Protein AF-A0A7U8AQQ6-F1 (afdb_monomer_lite)

Sequence (324 aa):
MPKEKIISEAPDVQGLRVLVLSRAMEIAGSTPVQAGFLTSISGLKGGSRESQKLSPINDRDYEEINAVGKKTSATVNMSLLYKFVKDGKTQDFEGVNYLEKAFEENEEVFIIVEVNDERKTTLKIKMKITGFEVTSEANNKFSANITAEKIGEAKDITPFRFEEGDNIEHTSDALNVGDVYADKKSKTIYYYPNPSTLKTPQTNDERLVYIFDSIRGVCPYANKQIFNESKEFIDSEQEHEDKWVKEDDENIIHEIKNEPTQGQTYEELKGKTIYFYPNPLSLTYPANKDIRKKYTCDGSSGVASSATEEEFNINKFTQKGRKK

Organism: Campylobacter lari (NCBI:txid201)

Radius of gyration: 33.64 Å; chains: 1; bounding box: 96×54×91 Å

pLDDT: mean 82.88, std 16.15, range [32.94, 97.38]

Secondary structure (DSSP, 8-state):
-PPP----PPP---SPEEEEEEHHHHHTTPPPEEEEEEEEEE-TT---B--EEEPPSS-SS-S-EEE---BPPEEEEEEEEEEEEETTEEEE-THHHHHHHHHHTT-EEEEEEE--STT--EEEEEEEEEEEEEEEEGGGEEEEEEEEEEEEEEEE-PPP----STTEEEE-S---TT-B-GGGTT-EEEE-SSGGGGTS--TT-EEEEEE--SSS-B--PPEEEEE-TTS-EEE---PPP--------TTEEEESS-PPPTT-B-GGGTT-EEEE-SSGGGGTS--TT-EEEEEEB-TTT-BBPPPEEEEEETTEEEETT---

Structure (mmCIF, N/CA/C/O backbone):
data_AF-A0A7U8AQQ6-F1
#
_entry.id   AF-A0A7U8AQQ6-F1
#
loop_
_atom_site.group_PDB
_atom_site.id
_atom_site.type_symbol
_atom_site.label_atom_id
_atom_site.label_alt_id
_atom_site.label_comp_id
_atom_site.label_asym_id
_atom_site.label_entity_id
_atom_site.label_seq_id
_atom_site.pdbx_PDB_ins_code
_atom_site.Cartn_x
_atom_site.Cartn_y
_atom_site.Cartn_z
_atom_site.occupancy
_atom_site.B_iso_or_equiv
_atom_site.auth_seq_id
_atom_site.auth_comp_id
_atom_site.auth_asym_id
_atom_site.auth_atom_id
_atom_site.pdbx_PDB_model_num
ATOM 1 N N . MET A 1 1 ? -61.189 -4.102 6.678 1.00 38.88 1 MET A N 1
ATOM 2 C CA . MET A 1 1 ? -59.957 -3.297 6.536 1.00 38.88 1 MET A CA 1
ATOM 3 C C . MET A 1 1 ? -58.775 -4.233 6.745 1.00 38.88 1 MET A C 1
ATOM 5 O O . MET A 1 1 ? -58.780 -4.917 7.766 1.00 38.88 1 MET A O 1
ATOM 9 N N . PRO A 1 2 ? -57.833 -4.368 5.800 1.00 34.97 2 PRO A N 1
ATOM 10 C CA . PRO A 1 2 ? -56.639 -5.174 6.024 1.00 34.97 2 PRO A CA 1
ATOM 11 C C . PRO A 1 2 ? -55.721 -4.426 6.996 1.00 34.97 2 PRO A C 1
ATOM 13 O O . PRO A 1 2 ? -55.529 -3.223 6.843 1.00 34.97 2 PRO A O 1
ATOM 16 N N . LYS A 1 3 ? -55.181 -5.124 8.002 1.00 36.75 3 LYS A N 1
ATOM 17 C CA . LYS A 1 3 ? -54.126 -4.586 8.870 1.00 36.75 3 LYS A CA 1
ATOM 18 C C . LYS A 1 3 ? -52.936 -4.216 7.987 1.00 36.75 3 LYS A C 1
ATOM 20 O O . LYS A 1 3 ? -52.405 -5.095 7.307 1.00 36.75 3 LYS A O 1
ATOM 25 N N . GLU A 1 4 ? -52.546 -2.945 7.987 1.00 32.94 4 GLU A N 1
ATOM 26 C CA . GLU A 1 4 ? -51.302 -2.506 7.362 1.00 32.94 4 GLU A CA 1
ATOM 27 C C . GLU A 1 4 ? -50.154 -3.350 7.914 1.00 32.94 4 GLU A C 1
ATOM 29 O O . GLU A 1 4 ? -49.902 -3.423 9.119 1.00 32.94 4 GLU A O 1
ATOM 34 N N . LYS A 1 5 ? -49.506 -4.074 7.006 1.00 34.41 5 LYS A N 1
ATOM 35 C CA . LYS A 1 5 ? -48.321 -4.864 7.290 1.00 34.41 5 LYS A CA 1
ATOM 36 C C . LYS A 1 5 ? -47.200 -3.850 7.504 1.00 34.41 5 LYS A C 1
ATOM 38 O O . LYS A 1 5 ? -46.742 -3.251 6.537 1.00 34.41 5 LYS A O 1
ATOM 43 N N . ILE A 1 6 ? -46.793 -3.629 8.754 1.00 33.59 6 ILE A N 1
ATOM 44 C CA . ILE A 1 6 ? -45.587 -2.859 9.076 1.00 33.59 6 ILE A CA 1
ATOM 45 C C . ILE A 1 6 ? -44.406 -3.662 8.521 1.00 33.59 6 ILE A C 1
ATOM 47 O O . ILE A 1 6 ? -43.893 -4.573 9.169 1.00 33.59 6 ILE A O 1
ATOM 51 N N . ILE A 1 7 ? -44.019 -3.386 7.277 1.00 34.19 7 ILE A N 1
ATOM 52 C CA . ILE A 1 7 ? -42.759 -3.862 6.716 1.00 34.19 7 ILE A CA 1
ATOM 53 C C . ILE A 1 7 ? -41.707 -2.882 7.230 1.00 34.19 7 ILE A C 1
ATOM 55 O O . ILE A 1 7 ? -41.388 -1.883 6.600 1.00 34.19 7 ILE A O 1
ATOM 59 N N . SER A 1 8 ? -41.248 -3.130 8.454 1.00 38.06 8 SER A N 1
ATOM 60 C CA . SER A 1 8 ? -40.048 -2.505 8.993 1.00 38.06 8 SER A CA 1
ATOM 61 C C . SER A 1 8 ? -38.863 -3.139 8.277 1.00 38.06 8 SER A C 1
ATOM 63 O O . SER A 1 8 ? -38.433 -4.228 8.659 1.00 38.06 8 SER A O 1
ATOM 65 N N . GLU A 1 9 ? -38.343 -2.486 7.242 1.00 39.16 9 GLU A N 1
ATOM 66 C CA . GLU A 1 9 ? -37.016 -2.819 6.730 1.00 39.16 9 GLU A CA 1
ATOM 67 C C . GLU A 1 9 ? -36.014 -2.750 7.895 1.00 39.16 9 GLU A C 1
ATOM 69 O O . GLU A 1 9 ? -36.059 -1.845 8.740 1.00 39.16 9 GLU A O 1
ATOM 74 N N . ALA A 1 10 ? -35.176 -3.781 8.009 1.00 40.78 10 ALA A N 1
A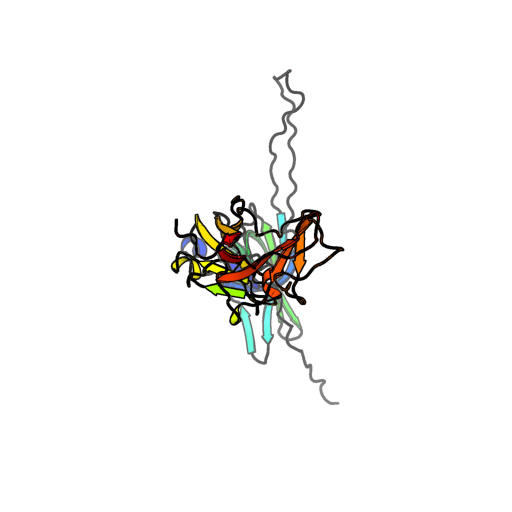TOM 75 C CA . ALA A 1 10 ? -34.124 -3.819 9.013 1.00 40.78 10 ALA A CA 1
ATOM 76 C C . ALA A 1 10 ? -33.226 -2.581 8.841 1.00 40.78 10 ALA A C 1
ATOM 78 O O . ALA A 1 10 ? -32.980 -2.176 7.706 1.00 40.78 10 ALA A O 1
ATOM 79 N N . PRO A 1 11 ? -32.735 -1.961 9.929 1.00 50.34 11 PRO A N 1
ATOM 80 C CA . PRO A 1 11 ? -31.827 -0.833 9.795 1.00 50.34 11 PRO A CA 1
ATOM 81 C C . PRO A 1 11 ? -30.586 -1.272 9.009 1.00 50.34 11 PRO A C 1
ATOM 83 O O . PRO A 1 11 ? -30.017 -2.334 9.288 1.00 50.34 11 PRO A O 1
ATOM 86 N N . ASP A 1 12 ? -30.176 -0.460 8.035 1.00 49.66 12 ASP A N 1
ATOM 87 C CA . ASP A 1 12 ? -28.913 -0.652 7.329 1.00 49.66 12 ASP A CA 1
ATOM 88 C C . ASP A 1 12 ? -27.767 -0.411 8.321 1.00 49.66 12 ASP A C 1
ATOM 90 O O . ASP A 1 12 ? -27.340 0.712 8.582 1.00 49.66 12 ASP A O 1
ATOM 94 N N . VAL A 1 13 ? -27.339 -1.478 8.995 1.00 53.56 13 VAL A N 1
ATOM 95 C CA . VAL A 1 13 ? -26.251 -1.443 9.978 1.00 53.56 13 VAL A CA 1
ATOM 96 C C . VAL A 1 13 ? -24.902 -1.421 9.266 1.00 53.56 13 VAL A C 1
ATOM 98 O O . VAL A 1 13 ? -24.149 -2.390 9.288 1.00 53.56 13 VAL A O 1
ATOM 101 N N . GLN A 1 14 ? -24.620 -0.284 8.633 1.00 51.84 14 GLN A N 1
ATOM 102 C CA . GLN A 1 14 ? -23.281 0.156 8.220 1.00 51.84 14 GLN A CA 1
ATOM 103 C C . GLN A 1 14 ? -22.638 1.086 9.268 1.00 51.84 14 GLN A C 1
ATOM 105 O O . GLN A 1 14 ? -21.599 1.692 9.020 1.00 51.84 14 GLN A O 1
ATOM 110 N N . GLY A 1 15 ? -23.269 1.232 10.439 1.00 57.22 15 GLY A N 1
ATOM 111 C CA . GLY A 1 15 ? -22.794 2.095 11.519 1.00 57.22 15 GLY A CA 1
ATOM 112 C C . GLY A 1 15 ? -21.470 1.628 12.129 1.00 57.22 15 GLY A C 1
ATOM 113 O O . GLY A 1 15 ? -21.112 0.451 12.066 1.00 57.22 15 GLY A O 1
ATOM 114 N N . LEU A 1 16 ? -20.753 2.560 12.760 1.00 72.44 16 LEU A N 1
ATOM 115 C CA . LEU A 1 16 ? -19.499 2.276 13.460 1.00 72.44 16 LEU A CA 1
ATOM 116 C C . LEU A 1 16 ? -19.746 1.281 14.594 1.00 72.44 16 LEU A C 1
ATOM 118 O O . LEU A 1 16 ? -20.641 1.480 15.418 1.00 72.44 16 LEU A O 1
ATOM 122 N N . ARG A 1 17 ? -18.960 0.207 14.657 1.00 83.06 17 ARG A N 1
ATOM 123 C CA . ARG A 1 17 ? -19.061 -0.761 15.752 1.00 83.06 17 ARG A CA 1
ATOM 124 C C . ARG A 1 17 ? -18.426 -0.181 17.005 1.00 83.06 17 ARG A C 1
ATOM 126 O O . ARG A 1 17 ? -17.352 0.420 16.955 1.00 83.06 17 ARG A O 1
ATOM 133 N N . VAL A 1 18 ? -19.088 -0.409 18.134 1.00 85.19 18 VAL A N 1
ATOM 134 C CA . VAL A 1 18 ? -18.568 -0.049 19.451 1.00 85.19 18 VAL A CA 1
ATOM 135 C C . VAL A 1 18 ? -18.314 -1.323 20.236 1.00 85.19 18 VAL A C 1
ATOM 137 O O . VAL A 1 18 ? -19.227 -2.124 20.460 1.00 85.19 18 VAL A O 1
ATOM 140 N N . LEU A 1 19 ? -17.060 -1.517 20.632 1.00 90.69 19 LEU A N 1
ATOM 141 C CA . LEU A 1 19 ? -16.629 -2.625 21.474 1.00 90.69 19 LEU A CA 1
ATOM 142 C C . LEU A 1 19 ? -16.282 -2.103 22.868 1.00 90.69 19 LEU A C 1
ATOM 144 O O . LEU A 1 19 ? -15.823 -0.972 23.031 1.00 90.69 19 LEU A O 1
ATOM 148 N N . VAL A 1 20 ? -16.475 -2.948 23.870 1.00 91.81 20 VAL A N 1
ATOM 149 C CA . VAL A 1 20 ? -16.253 -2.627 25.277 1.00 91.81 20 VAL A CA 1
ATOM 150 C C . VAL A 1 20 ? -15.279 -3.629 25.869 1.00 91.81 20 VAL A C 1
ATOM 152 O O . VAL A 1 20 ? -15.332 -4.829 25.594 1.00 91.81 20 VAL A O 1
ATOM 155 N N . LEU A 1 21 ? -14.368 -3.112 26.681 1.00 91.31 21 LEU A N 1
ATOM 156 C CA . LEU A 1 21 ? -13.401 -3.883 27.439 1.00 91.31 21 LEU A CA 1
ATOM 157 C C . LEU A 1 21 ? -13.381 -3.325 28.864 1.00 91.31 21 LEU A C 1
ATOM 159 O O . LEU A 1 21 ? -12.943 -2.194 29.086 1.00 91.31 21 LEU A O 1
ATOM 163 N N . SER A 1 22 ? -13.875 -4.097 29.833 1.00 86.44 22 SER A N 1
ATOM 164 C CA . SER A 1 22 ? -13.767 -3.714 31.243 1.00 86.44 22 SER A CA 1
ATOM 165 C C . SER A 1 22 ? -12.314 -3.779 31.713 1.00 86.44 22 SER A C 1
ATOM 167 O O . SER A 1 22 ? -11.461 -4.419 31.087 1.00 86.44 22 SER A O 1
ATOM 169 N N . ARG A 1 23 ? -12.011 -3.149 32.850 1.00 81.75 23 ARG A N 1
ATOM 170 C CA . ARG A 1 23 ? -10.658 -3.185 33.421 1.00 81.75 23 ARG A CA 1
ATOM 171 C C . ARG A 1 23 ? -10.203 -4.609 33.756 1.00 81.75 23 ARG A C 1
ATOM 173 O O . ARG A 1 23 ? -9.058 -4.963 33.488 1.00 81.75 23 ARG A O 1
ATOM 180 N N . ALA A 1 24 ? -11.102 -5.440 34.283 1.00 83.31 24 ALA A N 1
ATOM 181 C CA . ALA A 1 24 ? -10.819 -6.848 34.554 1.00 83.31 24 ALA A CA 1
ATOM 182 C C . ALA A 1 24 ? -10.510 -7.632 33.265 1.00 83.31 24 ALA A C 1
ATOM 184 O O . ALA A 1 24 ? -9.550 -8.401 33.229 1.00 83.31 24 ALA A O 1
ATOM 185 N N . MET A 1 25 ? -11.275 -7.394 32.193 1.00 84.94 25 MET A N 1
ATOM 186 C CA . MET A 1 25 ? -11.036 -8.012 30.885 1.00 84.94 25 MET A CA 1
ATOM 187 C C . MET A 1 25 ? -9.693 -7.589 30.288 1.00 84.94 25 MET A C 1
ATOM 189 O O . MET A 1 25 ? -8.990 -8.423 29.723 1.00 84.94 25 MET A O 1
ATOM 193 N N . GLU A 1 26 ? -9.320 -6.314 30.423 1.00 84.94 26 GLU A N 1
ATOM 194 C CA . GLU A 1 26 ? -8.026 -5.825 29.947 1.00 84.94 26 GLU A CA 1
ATOM 195 C C . GLU A 1 26 ? -6.862 -6.501 30.680 1.00 84.94 26 GLU A C 1
ATOM 197 O O . GLU A 1 26 ? -5.941 -6.991 30.030 1.00 84.94 26 GLU A O 1
ATOM 202 N N . ILE A 1 27 ? -6.925 -6.580 32.015 1.00 84.62 27 ILE A N 1
ATOM 203 C CA . ILE A 1 27 ? -5.898 -7.245 32.835 1.00 84.62 27 ILE A CA 1
ATOM 204 C C . ILE A 1 27 ? -5.774 -8.727 32.455 1.00 84.62 27 ILE A C 1
ATOM 206 O O . ILE A 1 27 ? -4.669 -9.261 32.404 1.00 84.62 27 ILE A O 1
ATOM 210 N N . ALA A 1 28 ? -6.896 -9.382 32.154 1.00 86.12 28 ALA A N 1
ATOM 211 C CA . ALA A 1 28 ? -6.935 -10.778 31.732 1.00 86.12 28 ALA A CA 1
ATOM 212 C C . ALA A 1 28 ? -6.550 -11.002 30.255 1.00 86.12 28 ALA A C 1
ATOM 214 O O . ALA A 1 28 ? -6.541 -12.147 29.808 1.00 86.12 28 ALA A O 1
ATOM 215 N N . GLY A 1 29 ? -6.280 -9.948 29.474 1.00 82.00 29 GLY A N 1
ATOM 216 C CA . GLY A 1 29 ? -6.000 -10.064 28.037 1.00 82.00 29 GLY A CA 1
ATOM 217 C C . GLY A 1 29 ? -7.183 -10.594 27.216 1.00 82.00 29 GLY A C 1
ATOM 218 O O . GLY A 1 29 ? -6.985 -11.229 26.183 1.00 82.00 29 GLY A O 1
ATOM 219 N N . SER A 1 30 ? -8.413 -10.373 27.685 1.00 87.25 30 SER A N 1
ATOM 220 C CA . SER A 1 30 ? -9.634 -10.837 27.019 1.00 87.25 30 SER A CA 1
ATOM 221 C C . SER A 1 30 ? -9.948 -10.028 25.760 1.00 87.25 30 SER A C 1
ATOM 223 O O . SER A 1 30 ? -9.568 -8.863 25.623 1.00 87.25 30 SER A O 1
ATOM 225 N N . THR A 1 31 ? -10.695 -10.636 24.840 1.00 86.50 31 THR A N 1
ATOM 226 C CA . THR A 1 31 ? -11.186 -9.960 23.635 1.00 86.50 31 THR A CA 1
ATOM 227 C C . THR A 1 31 ? -12.308 -8.967 23.976 1.00 86.50 31 THR A C 1
ATOM 229 O O . THR A 1 31 ? -13.192 -9.319 24.761 1.00 86.50 31 THR A O 1
ATOM 232 N N . PRO A 1 32 ? -12.330 -7.757 23.382 1.00 88.94 32 PRO A N 1
ATOM 233 C CA . PRO A 1 32 ? -13.437 -6.812 23.543 1.00 88.94 32 PRO A CA 1
ATOM 234 C C . PRO A 1 32 ? -14.778 -7.391 23.071 1.00 88.94 32 PRO A C 1
ATOM 236 O O . PRO A 1 32 ? -14.828 -8.110 22.072 1.00 88.94 32 PRO A O 1
ATOM 239 N N . VAL A 1 33 ? -15.868 -7.035 23.752 1.00 91.44 33 VAL A N 1
ATOM 240 C CA . VAL A 1 33 ? -17.231 -7.496 23.437 1.00 91.44 33 VAL A CA 1
ATOM 241 C C . VAL A 1 33 ? -18.004 -6.370 22.760 1.00 91.44 33 VAL A C 1
ATOM 243 O O . VAL A 1 33 ? -17.941 -5.220 23.189 1.00 91.44 33 VAL A O 1
ATOM 246 N N . GLN A 1 34 ? -18.736 -6.673 21.690 1.00 91.81 34 GLN A N 1
ATOM 247 C CA . GLN A 1 34 ? -19.528 -5.661 20.994 1.00 91.81 34 GLN A CA 1
ATOM 248 C C . GLN A 1 34 ? -20.709 -5.201 21.854 1.00 91.81 34 GLN A C 1
ATOM 250 O O . GLN A 1 34 ? -21.490 -6.026 22.317 1.00 91.81 34 GLN A O 1
ATOM 255 N N . ALA A 1 35 ? -20.844 -3.884 22.026 1.00 91.69 35 ALA A N 1
ATOM 256 C CA . ALA A 1 35 ? -21.974 -3.243 22.700 1.00 91.69 35 ALA A CA 1
ATOM 257 C C . ALA A 1 35 ? -23.045 -2.746 21.726 1.00 91.69 35 ALA A C 1
ATOM 259 O O . ALA A 1 35 ? -24.174 -2.508 22.120 1.00 91.69 35 ALA A O 1
ATOM 260 N N . GLY A 1 36 ? -22.730 -2.602 20.443 1.00 89.38 36 GLY A N 1
ATOM 261 C CA . GLY A 1 36 ? -23.735 -2.272 19.440 1.00 89.38 36 GLY A CA 1
ATOM 262 C C . GLY A 1 36 ? -23.156 -1.502 18.272 1.00 89.38 36 GLY A C 1
ATOM 263 O O . GLY A 1 36 ? -21.942 -1.509 18.037 1.00 89.38 36 GLY A O 1
ATOM 264 N N . PHE A 1 37 ? -24.051 -0.855 17.537 1.00 86.50 37 PHE A N 1
ATOM 265 C CA . PHE A 1 37 ? -23.712 0.061 16.457 1.00 86.50 37 PHE A CA 1
ATOM 266 C C . PHE A 1 37 ? -23.966 1.494 16.904 1.00 86.50 37 PHE A C 1
ATOM 268 O O . PHE A 1 37 ? -25.027 1.810 17.440 1.00 86.50 37 PHE A O 1
ATOM 275 N N . LEU A 1 38 ? -22.989 2.358 16.669 1.00 83.44 38 LEU A N 1
ATOM 276 C CA . LEU A 1 38 ? -23.071 3.767 16.997 1.00 83.44 38 LEU A CA 1
ATOM 277 C C . LEU A 1 38 ? -24.128 4.456 16.133 1.00 83.44 38 LEU A C 1
ATOM 279 O O . LEU A 1 38 ? -24.039 4.429 14.905 1.00 83.44 38 LEU A O 1
ATOM 283 N N . THR A 1 39 ? -25.095 5.105 16.775 1.00 81.75 39 THR A N 1
ATOM 284 C CA . THR A 1 39 ? -26.094 5.949 16.102 1.00 81.75 39 THR A CA 1
ATOM 285 C C . THR A 1 39 ? -25.769 7.431 16.250 1.00 81.75 39 THR A C 1
ATOM 287 O O . THR A 1 39 ? -26.025 8.209 15.334 1.00 81.75 39 THR A O 1
ATOM 290 N N . SER A 1 40 ? -25.155 7.835 17.366 1.00 80.12 40 SER A N 1
ATOM 291 C CA . SER A 1 40 ? -24.649 9.194 17.559 1.00 80.12 40 SER A CA 1
ATOM 292 C C . SER A 1 40 ? -23.484 9.234 18.551 1.00 80.12 40 SER A C 1
ATOM 294 O O . SER A 1 40 ? -23.397 8.406 19.461 1.00 80.12 40 SER A O 1
ATOM 296 N N . ILE A 1 41 ? -22.580 10.204 18.382 1.00 80.44 41 ILE A N 1
ATOM 297 C CA . ILE A 1 41 ? -21.520 10.497 19.350 1.00 80.44 41 ILE A CA 1
ATOM 298 C C . ILE A 1 41 ? -21.184 11.985 19.369 1.00 80.44 41 ILE A C 1
ATOM 300 O O . ILE A 1 41 ? -21.122 12.641 18.331 1.00 80.44 41 ILE A O 1
ATOM 304 N N . SER A 1 42 ? -20.924 12.522 20.555 1.00 79.88 42 SER A N 1
ATOM 305 C CA . SER A 1 42 ? -20.467 13.900 20.746 1.00 79.88 42 SER A CA 1
ATOM 306 C C . SER A 1 42 ? -19.416 13.976 21.852 1.00 79.88 42 SER A C 1
ATOM 308 O O . SER A 1 42 ? -19.330 13.094 22.701 1.00 79.88 42 SER A O 1
ATOM 310 N N . GLY A 1 43 ? -18.577 15.016 21.832 1.00 70.31 43 GLY A N 1
ATOM 311 C CA . GLY A 1 43 ? -17.611 15.274 22.909 1.00 70.31 43 GLY A CA 1
ATOM 312 C C . GLY A 1 43 ? -16.279 14.510 22.834 1.00 70.31 43 GLY A C 1
ATOM 313 O O . GLY A 1 43 ? -15.398 14.767 23.647 1.00 70.31 43 GLY A O 1
ATOM 314 N N . LEU A 1 44 ? -16.054 13.651 21.828 1.00 66.19 44 LEU A N 1
ATOM 315 C CA . LEU A 1 44 ? -14.790 12.901 21.638 1.00 66.19 44 LEU A CA 1
ATOM 316 C C . LEU A 1 44 ? -13.526 13.789 21.579 1.00 66.19 44 LEU A C 1
ATOM 318 O O . LEU A 1 44 ? -12.467 13.424 22.111 1.00 66.19 44 LEU A O 1
ATOM 322 N N . LYS A 1 45 ? -13.646 14.959 20.932 1.00 60.78 45 LYS A N 1
ATOM 323 C CA . LYS A 1 45 ? -12.586 15.978 20.794 1.00 60.78 45 LYS A CA 1
ATOM 324 C C . LYS A 1 45 ? -12.564 17.009 21.937 1.00 60.78 45 LYS A C 1
ATOM 326 O O . LYS A 1 45 ? -11.668 17.845 21.959 1.00 60.78 45 LYS A O 1
ATOM 331 N N . GLY A 1 46 ? -13.538 16.975 22.851 1.00 48.19 46 GLY A N 1
ATOM 332 C CA . GLY A 1 46 ? -13.703 17.972 23.911 1.00 48.19 46 GLY A CA 1
ATOM 333 C C . GLY A 1 46 ? -12.641 17.862 25.006 1.00 48.19 46 GLY A C 1
ATOM 334 O O . GLY A 1 46 ? -12.013 16.822 25.172 1.00 48.19 46 GLY A O 1
ATOM 335 N N . GLY A 1 47 ? -12.432 18.951 25.737 1.00 49.28 47 GLY A N 1
ATOM 336 C CA . GLY A 1 47 ? -11.456 19.083 26.819 1.00 49.28 47 GLY A CA 1
ATOM 337 C C . GLY A 1 47 ? -10.839 20.473 26.751 1.00 49.28 47 GLY A C 1
ATOM 338 O O . GLY A 1 47 ? -9.978 20.725 25.908 1.00 49.28 47 GLY A O 1
ATOM 339 N N . SER A 1 48 ? -11.308 21.400 27.586 1.00 48.19 48 SER A N 1
ATOM 340 C CA . SER A 1 48 ? -10.680 22.713 27.701 1.00 48.19 48 SER A CA 1
ATOM 341 C C . SER A 1 48 ? -9.373 22.572 28.485 1.00 48.19 48 SER A C 1
ATOM 343 O O . SER A 1 48 ? -9.284 21.862 29.488 1.00 48.19 48 SER A O 1
ATOM 345 N N . ARG A 1 49 ? -8.310 23.222 28.004 1.00 51.88 49 ARG A N 1
ATOM 346 C CA . ARG A 1 49 ? -7.127 23.478 28.829 1.00 51.88 49 ARG A CA 1
ATOM 347 C C . ARG A 1 49 ? -7.358 24.807 29.524 1.00 51.88 49 ARG A C 1
ATOM 349 O O . ARG A 1 49 ? -7.429 25.833 28.853 1.00 51.88 49 ARG A O 1
ATOM 356 N N . GLU A 1 50 ? -7.442 24.801 30.845 1.00 45.88 50 GLU A N 1
ATOM 357 C CA . GLU A 1 50 ? -7.220 26.032 31.595 1.00 45.88 50 GLU A CA 1
ATOM 358 C C . GLU A 1 50 ? -5.712 26.269 31.618 1.00 45.88 50 GLU A C 1
ATOM 360 O O . GLU A 1 50 ? -4.976 25.493 32.219 1.00 45.88 50 GLU A O 1
ATOM 365 N N . SER A 1 51 ? -5.223 27.291 30.916 1.00 47.84 51 SER A N 1
ATOM 366 C CA . SER A 1 51 ? -3.851 27.760 31.120 1.00 47.84 51 SER A CA 1
ATOM 367 C C . SER A 1 51 ? -3.800 28.465 32.474 1.00 47.84 51 SER A C 1
ATOM 369 O O . SER A 1 51 ? -4.541 29.422 32.698 1.00 47.84 51 SER A O 1
ATOM 371 N N . GLN A 1 52 ? -2.953 27.986 33.386 1.00 52.91 52 GLN A N 1
ATOM 372 C CA . GLN A 1 52 ? -2.639 28.732 34.599 1.00 52.91 52 GLN A CA 1
ATOM 373 C C . GLN A 1 52 ? -1.447 29.633 34.300 1.00 52.91 52 GLN A C 1
ATOM 375 O O . GLN A 1 52 ? -0.311 29.170 34.187 1.00 52.91 52 GLN A O 1
ATOM 380 N N . LYS A 1 53 ? -1.728 30.927 34.159 1.00 53.19 53 LYS A N 1
ATOM 381 C CA . LYS A 1 53 ? -0.699 31.961 34.116 1.00 53.19 53 LYS A CA 1
ATOM 382 C C . LYS A 1 53 ? -0.248 32.225 35.544 1.00 53.19 53 LYS A C 1
ATOM 384 O O . LYS A 1 53 ? -1.045 32.680 36.364 1.00 53.19 53 LYS A O 1
ATOM 389 N N . LEU A 1 54 ? 1.003 31.902 35.849 1.00 56.47 54 LEU A N 1
ATOM 390 C CA . LEU A 1 54 ? 1.599 32.223 37.138 1.00 56.47 54 LEU A CA 1
ATOM 391 C C . LEU A 1 54 ? 2.460 33.476 36.970 1.00 56.47 54 LEU A C 1
ATOM 393 O O . LEU A 1 54 ? 3.388 33.491 36.164 1.00 56.47 54 LEU A O 1
ATOM 397 N N . SER A 1 55 ? 2.156 34.519 37.743 1.00 53.41 55 SER A N 1
ATOM 398 C CA . SER A 1 55 ? 3.068 35.649 37.928 1.00 53.41 55 SER A CA 1
ATOM 399 C C . SER A 1 55 ? 4.152 35.229 38.928 1.00 53.41 55 SER A C 1
ATOM 401 O O . SER A 1 55 ? 3.806 34.866 40.058 1.00 53.41 55 SER A O 1
ATOM 403 N N . PRO A 1 56 ? 5.445 35.232 38.561 1.00 55.16 56 PRO A N 1
ATOM 404 C CA . PRO A 1 56 ? 6.507 34.851 39.485 1.00 55.16 56 PRO A CA 1
ATOM 405 C C . PRO A 1 56 ? 6.561 35.832 40.661 1.00 55.16 56 PRO A C 1
ATOM 407 O O . PRO A 1 56 ? 6.681 37.036 40.468 1.00 55.16 56 PRO A O 1
ATOM 410 N N . ILE A 1 57 ? 6.472 35.333 41.898 1.00 56.62 57 ILE A N 1
ATOM 411 C CA . ILE A 1 57 ? 6.498 36.196 43.096 1.00 56.62 57 ILE A CA 1
ATOM 412 C C . ILE A 1 57 ? 7.922 36.719 43.380 1.00 56.62 57 ILE A C 1
ATOM 414 O O . ILE A 1 57 ? 8.072 37.792 43.956 1.00 56.62 57 ILE A O 1
ATOM 418 N N . ASN A 1 58 ? 8.962 35.992 42.947 1.00 53.44 58 ASN A N 1
ATOM 419 C CA . ASN A 1 58 ? 10.368 36.269 43.283 1.00 53.44 58 ASN A CA 1
ATOM 420 C C . ASN A 1 58 ? 11.328 36.300 42.079 1.00 53.44 58 ASN A C 1
ATOM 422 O O . ASN A 1 58 ? 12.535 36.400 42.288 1.00 53.44 58 ASN A O 1
ATOM 426 N N . ASP A 1 59 ? 10.830 36.210 40.846 1.00 55.62 59 ASP A N 1
ATOM 427 C CA . ASP A 1 59 ? 11.669 36.215 39.642 1.00 55.62 59 ASP A CA 1
ATOM 428 C C . ASP A 1 59 ? 11.391 37.490 38.836 1.00 55.62 59 ASP A C 1
ATOM 430 O O . ASP A 1 59 ? 10.240 37.773 38.505 1.00 55.62 59 ASP A O 1
ATOM 434 N N . ARG A 1 60 ? 12.426 38.308 38.609 1.00 58.25 60 ARG A N 1
ATOM 435 C CA . ARG A 1 60 ? 12.333 39.596 37.894 1.00 58.25 60 ARG A CA 1
ATOM 436 C C . ARG A 1 60 ? 12.731 39.488 36.421 1.00 58.25 60 ARG A C 1
ATOM 438 O O . ARG A 1 60 ? 12.526 40.459 35.698 1.00 58.25 60 ARG A O 1
ATOM 445 N N . ASP A 1 61 ? 13.270 38.345 35.997 1.00 60.88 61 ASP A N 1
ATOM 446 C CA . ASP A 1 61 ? 13.850 38.177 34.661 1.00 60.88 61 ASP A CA 1
ATOM 447 C C . ASP A 1 61 ? 12.876 37.527 33.661 1.00 60.88 61 ASP A C 1
ATOM 449 O O . ASP A 1 61 ? 13.124 37.545 32.456 1.00 60.88 61 ASP A O 1
ATOM 453 N N . TYR A 1 62 ? 11.736 37.006 34.131 1.00 52.31 62 TYR A N 1
ATOM 454 C CA . TYR A 1 62 ? 10.685 36.428 33.290 1.00 52.31 62 TYR A CA 1
ATOM 455 C C . TYR A 1 62 ? 9.333 37.114 33.530 1.00 52.31 62 TYR A C 1
ATOM 457 O O . TYR A 1 62 ? 8.800 37.086 34.637 1.00 52.31 62 TYR A O 1
ATOM 465 N N . GLU A 1 63 ? 8.746 37.695 32.476 1.00 57.31 63 GLU A N 1
ATOM 466 C CA . GLU A 1 63 ? 7.437 38.374 32.534 1.00 57.31 63 GLU A CA 1
ATOM 467 C C . GLU A 1 63 ? 6.253 37.399 32.715 1.00 57.31 63 GLU A C 1
ATOM 469 O O . GLU A 1 63 ? 5.204 37.785 33.234 1.00 57.31 63 GLU A O 1
ATOM 474 N N . GLU A 1 64 ? 6.404 36.130 32.315 1.00 52.25 64 GLU A N 1
ATOM 475 C CA . GLU A 1 64 ? 5.334 35.126 32.344 1.00 52.25 64 GLU A CA 1
ATOM 476 C C . GLU A 1 64 ? 5.900 33.701 32.499 1.00 52.25 64 GLU A C 1
ATOM 478 O O . GLU A 1 64 ? 6.772 33.286 31.735 1.00 52.25 64 GLU A O 1
ATOM 483 N N . ILE A 1 65 ? 5.369 32.916 33.448 1.00 57.00 65 ILE A N 1
ATOM 484 C CA . ILE A 1 65 ? 5.554 31.457 33.473 1.00 57.00 65 ILE A CA 1
ATOM 485 C C . ILE A 1 65 ? 4.246 30.810 33.015 1.00 57.00 65 ILE A C 1
ATOM 487 O O . ILE A 1 65 ? 3.239 30.814 33.730 1.00 57.00 65 ILE A O 1
ATOM 491 N N . ASN A 1 66 ? 4.271 30.213 31.823 1.00 51.34 66 ASN A N 1
ATOM 492 C CA . ASN A 1 66 ? 3.191 29.354 31.348 1.00 51.34 66 ASN A CA 1
ATOM 493 C C . ASN A 1 66 ? 3.327 27.968 31.991 1.00 51.34 66 ASN A C 1
ATOM 495 O O . ASN A 1 66 ? 4.105 27.132 31.531 1.00 51.34 66 ASN A O 1
ATOM 499 N N . ALA A 1 67 ? 2.564 27.707 33.054 1.00 54.84 67 ALA A N 1
ATOM 500 C CA . ALA A 1 67 ? 2.437 26.359 33.595 1.00 54.84 67 ALA A CA 1
ATOM 501 C C . ALA A 1 67 ? 1.474 25.544 32.716 1.00 54.84 67 ALA A C 1
ATOM 503 O O . ALA A 1 67 ? 0.406 26.025 32.323 1.00 54.84 67 ALA A O 1
ATOM 504 N N . VAL A 1 68 ? 1.841 24.295 32.403 1.00 54.81 68 VAL A N 1
ATOM 505 C CA . VAL A 1 68 ? 0.952 23.356 31.704 1.00 54.81 68 VAL A CA 1
ATOM 506 C C . VAL A 1 68 ? -0.243 23.085 32.619 1.00 54.81 68 VAL A C 1
ATOM 508 O O . VAL A 1 68 ? -0.151 22.303 33.561 1.00 54.81 68 VAL A O 1
ATOM 511 N N . GLY A 1 69 ? -1.345 23.799 32.400 1.00 51.59 69 GLY A N 1
ATOM 512 C CA . GLY A 1 69 ? -2.506 23.720 33.276 1.00 51.59 69 GLY A CA 1
ATOM 513 C C . GLY A 1 69 ? -3.316 22.430 33.111 1.00 51.59 69 GLY A C 1
ATOM 514 O O . GLY A 1 69 ? -3.027 21.567 32.276 1.00 51.59 69 GLY A O 1
ATOM 515 N N . LYS A 1 70 ? -4.337 22.278 33.957 1.00 54.16 70 LYS A N 1
ATOM 516 C CA . LYS A 1 70 ? -5.143 21.058 34.075 1.00 54.16 70 LYS A CA 1
ATOM 517 C C . LYS A 1 70 ? -5.995 20.859 32.813 1.00 54.16 70 LYS A C 1
ATOM 519 O O . LYS A 1 70 ? -6.800 21.715 32.456 1.00 54.16 70 LYS A O 1
ATOM 524 N N . LYS A 1 71 ? -5.845 19.712 32.143 1.00 55.81 71 LYS A N 1
ATOM 525 C CA . LYS A 1 71 ? -6.771 19.269 31.089 1.00 55.81 71 LYS A CA 1
ATOM 526 C C . LYS A 1 71 ? -8.026 18.738 31.788 1.00 55.81 71 LYS A C 1
ATOM 528 O O . LYS A 1 71 ? -7.934 17.742 32.506 1.00 55.81 71 LYS A O 1
ATOM 533 N N . THR A 1 72 ? -9.158 19.425 31.661 1.00 53.88 72 THR A N 1
ATOM 534 C CA . THR A 1 72 ? -10.433 18.920 32.189 1.00 53.88 72 THR A CA 1
ATOM 535 C C . THR A 1 72 ? -10.912 17.752 31.333 1.00 53.88 72 THR A C 1
ATOM 537 O O . THR A 1 72 ? -10.640 17.673 30.131 1.00 53.88 72 THR A O 1
ATOM 540 N N . SER A 1 73 ? -11.563 16.793 31.979 1.00 60.28 73 SER A N 1
ATOM 541 C CA . SER A 1 73 ? -12.154 15.644 31.315 1.00 60.28 73 SER A CA 1
ATOM 542 C C . SER A 1 73 ? -13.279 16.074 30.375 1.00 60.28 73 SER A C 1
ATOM 544 O O . SER A 1 73 ? -14.014 17.027 30.630 1.00 60.28 73 SER A O 1
ATOM 546 N N . ALA A 1 74 ? -13.390 15.385 29.242 1.00 73.38 74 ALA A N 1
ATOM 547 C CA . ALA A 1 74 ? -14.428 15.661 28.260 1.00 73.38 74 ALA A CA 1
ATOM 548 C C . ALA A 1 74 ? -15.678 14.862 28.609 1.00 73.38 74 ALA A C 1
ATOM 550 O O . ALA A 1 74 ? -15.597 13.639 28.735 1.00 73.38 74 ALA A O 1
ATOM 551 N N . THR A 1 75 ? -16.833 15.513 28.703 1.00 83.75 75 THR A N 1
ATOM 552 C CA . THR A 1 75 ? -18.102 14.784 28.683 1.00 83.75 75 THR A CA 1
ATOM 553 C C . THR A 1 75 ? -18.354 14.277 27.268 1.00 83.75 75 THR A C 1
ATOM 555 O O . THR A 1 75 ? -18.327 15.046 26.306 1.00 83.75 75 THR A O 1
ATOM 558 N N . VAL A 1 76 ? -18.589 12.979 27.147 1.00 86.00 76 VAL A N 1
ATOM 559 C CA . VAL A 1 76 ? -18.924 12.285 25.909 1.00 86.00 76 VAL A CA 1
ATOM 560 C C . VAL A 1 76 ? -20.339 11.755 26.046 1.00 86.00 76 VAL A C 1
ATOM 562 O O . VAL A 1 76 ? -20.662 11.116 27.044 1.00 86.00 76 VAL A O 1
ATOM 565 N N . ASN A 1 77 ? -21.168 12.009 25.038 1.00 88.44 77 ASN A N 1
ATOM 566 C CA . ASN A 1 77 ? -22.491 11.402 24.932 1.00 88.44 77 ASN A CA 1
ATOM 567 C C . ASN A 1 77 ? -22.502 10.475 23.723 1.00 88.44 77 ASN A C 1
ATOM 569 O O . ASN A 1 77 ? -22.015 10.855 22.654 1.00 88.44 77 ASN A O 1
ATOM 573 N N . MET A 1 78 ? -23.034 9.273 23.906 1.00 88.94 78 MET A N 1
ATOM 574 C CA . MET A 1 78 ? -23.011 8.193 22.931 1.00 88.94 78 MET A CA 1
ATOM 575 C C . MET A 1 78 ? -24.365 7.492 22.907 1.00 88.94 78 MET A C 1
ATOM 577 O O . MET A 1 78 ? -24.888 7.148 23.960 1.00 88.94 78 MET A O 1
ATOM 581 N N . SER A 1 79 ? -24.900 7.239 21.717 1.00 90.06 79 SER A N 1
ATOM 582 C CA . SER A 1 79 ? -26.102 6.422 21.537 1.00 90.06 79 SER A CA 1
ATOM 583 C C . SER A 1 79 ? -25.748 5.185 20.720 1.00 90.06 79 SER A C 1
ATOM 585 O O . SER A 1 79 ? -25.106 5.290 19.669 1.00 90.06 79 SER A O 1
ATOM 587 N N . LEU A 1 80 ? -26.151 4.015 21.210 1.00 90.56 80 LEU A N 1
ATOM 588 C CA . LEU A 1 80 ? -25.884 2.713 20.604 1.00 90.56 80 LEU A CA 1
ATOM 589 C C . LEU A 1 80 ? -27.193 2.009 20.278 1.00 90.56 80 LEU A C 1
ATOM 591 O O . LEU A 1 80 ? -28.019 1.846 21.165 1.00 90.56 80 LEU A O 1
ATOM 595 N N . LEU A 1 81 ? -27.346 1.506 19.056 1.00 90.19 81 LEU A N 1
ATOM 596 C CA . LEU A 1 81 ? -28.367 0.512 18.728 1.00 90.19 81 LEU A CA 1
ATOM 597 C C . LEU A 1 81 ? -27.804 -0.878 19.052 1.00 90.19 81 LEU A C 1
ATOM 599 O O . LEU A 1 81 ? -26.852 -1.324 18.400 1.00 90.19 81 LEU A O 1
ATOM 603 N N . TYR A 1 82 ? -28.378 -1.561 20.043 1.00 91.50 82 TYR A N 1
ATOM 604 C CA . TYR A 1 82 ? -27.808 -2.808 20.574 1.00 91.50 82 TYR A CA 1
ATOM 605 C C . TYR A 1 82 ? -28.699 -4.041 20.415 1.00 91.50 82 TYR A C 1
ATOM 607 O O . TYR A 1 82 ? -28.215 -5.166 20.526 1.00 91.50 82 TYR A O 1
ATOM 615 N N . LYS A 1 83 ? -29.987 -3.855 20.117 1.00 91.56 83 LYS A N 1
ATOM 616 C CA . LYS A 1 83 ? -30.887 -4.968 19.822 1.00 91.56 83 LYS A CA 1
ATOM 617 C C . LYS A 1 83 ? -31.881 -4.596 18.739 1.00 91.56 83 LYS A C 1
ATOM 619 O O . LYS A 1 83 ? -32.516 -3.549 18.815 1.00 91.56 83 LYS A O 1
ATOM 624 N N . PHE A 1 84 ? -31.990 -5.428 17.710 1.00 88.88 84 PHE A N 1
ATOM 625 C CA . PHE A 1 84 ? -32.897 -5.217 16.577 1.00 88.88 84 PHE A CA 1
ATOM 626 C C . PHE A 1 84 ? -33.079 -6.506 15.771 1.00 88.88 84 PHE A C 1
ATOM 628 O O . PHE A 1 84 ? -32.318 -7.460 15.913 1.00 88.88 84 PHE A O 1
ATOM 635 N N . VAL A 1 85 ? -34.078 -6.540 14.889 1.00 83.81 85 VAL A N 1
ATOM 636 C CA . VAL A 1 85 ? -34.283 -7.657 13.955 1.00 83.81 85 VAL A CA 1
ATOM 637 C C . VAL A 1 85 ? -33.670 -7.313 12.598 1.00 83.81 85 VAL A C 1
ATOM 639 O O . VAL A 1 85 ? -33.990 -6.276 12.018 1.00 83.81 85 VAL A O 1
ATOM 642 N N . LYS A 1 86 ? -32.817 -8.199 12.076 1.00 80.25 86 LYS A N 1
ATOM 643 C CA . LYS A 1 86 ? -32.266 -8.136 10.716 1.00 80.25 86 LYS A CA 1
ATOM 644 C C . LYS A 1 86 ? -32.395 -9.495 10.042 1.00 80.25 86 LYS A C 1
ATOM 646 O O . LYS A 1 86 ? -32.057 -10.513 10.640 1.00 80.25 86 LYS A O 1
ATOM 651 N N . ASP A 1 87 ? -32.940 -9.511 8.827 1.00 81.38 87 ASP A N 1
ATOM 652 C CA . ASP A 1 87 ? -33.173 -10.728 8.034 1.00 81.38 87 ASP A CA 1
ATOM 653 C C . ASP A 1 87 ? -33.936 -11.825 8.807 1.00 81.38 87 ASP A C 1
ATOM 655 O O . ASP A 1 87 ? -33.633 -13.015 8.731 1.00 81.38 87 ASP A O 1
ATOM 659 N N . GLY A 1 88 ? -34.916 -11.409 9.619 1.00 80.12 88 GLY A N 1
ATOM 660 C CA . GLY A 1 88 ? -35.727 -12.304 10.451 1.00 80.12 88 GLY A CA 1
ATOM 661 C C . GLY A 1 88 ? -35.019 -12.869 11.689 1.00 80.12 88 GLY A C 1
ATOM 662 O O . GLY A 1 88 ? -35.610 -13.687 12.391 1.00 80.12 88 GLY A O 1
ATOM 663 N N . LYS A 1 89 ? -33.785 -12.442 11.988 1.00 83.50 89 LYS A N 1
ATOM 664 C CA . LYS A 1 89 ? -33.026 -12.845 13.180 1.00 83.50 89 LYS A CA 1
ATOM 665 C C . LYS A 1 89 ? -32.839 -11.670 14.134 1.00 83.50 89 LYS A C 1
ATOM 667 O O . LYS A 1 89 ? -32.502 -10.566 13.709 1.00 83.50 89 LYS A O 1
ATOM 672 N N . THR A 1 90 ? -33.025 -11.917 15.427 1.00 86.69 90 THR A N 1
ATOM 673 C CA . THR A 1 90 ? -32.688 -10.945 16.472 1.00 86.69 90 THR A CA 1
ATOM 674 C C . THR A 1 90 ? -31.173 -10.848 16.595 1.00 86.69 90 THR A C 1
ATOM 676 O O . THR A 1 90 ? -30.504 -11.846 16.854 1.00 86.69 90 THR A O 1
ATOM 679 N N . GLN A 1 91 ? -30.649 -9.646 16.396 1.00 88.38 91 GLN A N 1
ATOM 680 C CA . GLN A 1 91 ? -29.308 -9.244 16.793 1.00 88.38 91 GLN A CA 1
ATOM 681 C C . GLN A 1 91 ? -29.414 -8.675 18.207 1.00 88.38 91 GLN A C 1
ATOM 683 O O . GLN A 1 91 ? -30.269 -7.822 18.444 1.00 88.38 91 GLN A O 1
ATOM 688 N N . ASP A 1 92 ? -28.596 -9.168 19.131 1.00 91.81 92 ASP A N 1
ATOM 689 C CA . ASP A 1 92 ? -28.566 -8.747 20.535 1.00 91.81 92 ASP A CA 1
ATOM 690 C C . ASP A 1 92 ? -27.101 -8.708 20.991 1.00 91.81 92 ASP A C 1
ATOM 692 O O . ASP A 1 92 ? -26.368 -9.679 20.782 1.00 91.81 92 ASP A O 1
ATOM 696 N N . PHE A 1 93 ? -26.653 -7.574 21.532 1.00 93.00 93 PHE A N 1
ATOM 697 C CA . PHE A 1 93 ? -25.244 -7.314 21.831 1.00 93.00 93 PHE A CA 1
ATOM 698 C C . PHE A 1 93 ? -25.001 -7.190 23.338 1.00 93.00 93 PHE A C 1
ATOM 700 O O . PHE A 1 93 ? -25.336 -6.185 23.964 1.00 93.00 93 PHE A O 1
ATOM 707 N N . GLU A 1 94 ? -24.334 -8.195 23.911 1.00 91.81 94 GLU A N 1
ATOM 708 C CA . GLU A 1 94 ? -24.077 -8.300 25.356 1.00 91.81 94 GLU A CA 1
ATOM 709 C C . GLU A 1 94 ? -23.173 -7.194 25.919 1.00 91.81 94 GLU A C 1
ATOM 711 O O . GLU A 1 94 ? -23.178 -6.950 27.124 1.00 91.81 94 GLU A O 1
ATOM 716 N N . GLY A 1 95 ? -22.410 -6.490 25.074 1.00 90.81 95 GLY A N 1
ATOM 717 C CA . GLY A 1 95 ? -21.519 -5.410 25.506 1.00 90.81 95 GLY A CA 1
ATOM 718 C C . GLY A 1 95 ? -22.239 -4.271 26.235 1.00 90.81 95 GLY A C 1
ATOM 719 O O . GLY A 1 95 ? -21.619 -3.601 27.056 1.00 90.81 95 GLY A O 1
ATOM 720 N N . VAL A 1 96 ? -23.542 -4.078 25.996 1.00 92.94 96 VAL A N 1
ATOM 721 C CA . VAL A 1 96 ? -24.360 -3.105 26.743 1.00 92.94 96 VAL A CA 1
ATOM 722 C C . VAL A 1 96 ? -24.459 -3.458 28.220 1.00 92.94 96 VAL A C 1
ATOM 724 O O . VAL A 1 96 ? -24.342 -2.563 29.050 1.00 92.94 96 VAL A O 1
ATOM 727 N N . ASN A 1 97 ? -24.557 -4.743 28.563 1.00 92.31 97 ASN A N 1
ATOM 728 C CA . ASN A 1 97 ? -24.628 -5.186 29.958 1.00 92.31 97 ASN A CA 1
ATOM 729 C C . ASN A 1 97 ? -23.322 -4.873 30.707 1.00 92.31 97 ASN A C 1
ATOM 731 O O . ASN A 1 97 ? -23.331 -4.594 31.901 1.00 92.31 97 ASN A O 1
ATOM 735 N N . TYR A 1 98 ? -22.182 -4.876 30.006 1.00 92.19 98 TYR A N 1
ATOM 736 C CA . TYR A 1 98 ? -20.908 -4.450 30.589 1.00 92.19 98 TYR A CA 1
ATOM 737 C C . TYR A 1 98 ? -20.858 -2.938 30.839 1.00 92.19 98 TYR A C 1
ATOM 739 O O . TYR A 1 98 ? -20.230 -2.510 31.805 1.00 92.19 98 TYR A O 1
ATOM 747 N N . LEU A 1 99 ? -21.507 -2.131 29.992 1.00 93.31 99 LEU A N 1
ATOM 748 C CA . LEU A 1 99 ? -21.630 -0.685 30.198 1.00 93.31 99 LEU A CA 1
ATOM 749 C C . LEU A 1 99 ? -22.575 -0.369 31.362 1.00 93.31 99 LEU A C 1
ATOM 751 O O . LEU A 1 99 ? -22.238 0.462 32.200 1.00 93.31 99 LEU A O 1
ATOM 755 N N . GLU A 1 100 ? -23.711 -1.061 31.443 1.00 93.69 100 GLU A N 1
ATOM 756 C CA . GLU A 1 100 ? -24.654 -0.955 32.560 1.00 93.69 100 GLU A CA 1
ATOM 757 C C . GLU A 1 100 ? -23.967 -1.305 33.882 1.00 93.69 100 GLU A C 1
ATOM 759 O O . GLU A 1 100 ? -23.924 -0.486 34.798 1.00 93.69 100 GLU A O 1
ATOM 764 N N . LYS A 1 101 ? -23.305 -2.465 33.938 1.00 92.50 101 LYS A N 1
ATOM 765 C CA . LYS A 1 101 ? -22.556 -2.897 35.118 1.00 92.50 101 LYS A CA 1
ATOM 766 C C . LYS A 1 101 ? -21.472 -1.894 35.519 1.00 92.50 101 LYS A C 1
ATOM 768 O O . LYS A 1 101 ? -21.323 -1.583 36.695 1.00 92.50 101 LYS A O 1
ATOM 773 N N . ALA A 1 102 ? -20.723 -1.358 34.554 1.00 91.88 102 ALA A N 1
ATOM 774 C CA . ALA A 1 102 ? -19.698 -0.360 34.841 1.00 91.88 102 ALA A CA 1
ATOM 775 C C . ALA A 1 102 ? -20.278 0.954 35.388 1.00 91.88 102 ALA A C 1
ATOM 777 O O . ALA A 1 102 ? -19.635 1.604 36.212 1.00 91.88 102 ALA A O 1
ATOM 778 N N . PHE A 1 103 ? -21.482 1.341 34.961 1.00 93.94 103 PHE A N 1
ATOM 779 C CA . PHE A 1 103 ? -22.207 2.465 35.547 1.00 93.94 103 PHE A CA 1
ATOM 780 C C . PHE A 1 103 ? -22.643 2.165 36.989 1.00 93.94 103 PHE A C 1
ATOM 782 O O . PHE A 1 103 ? -22.360 2.963 37.882 1.00 93.94 103 PHE A O 1
ATOM 789 N N . GLU A 1 104 ? -23.264 1.008 37.231 1.00 93.06 104 GLU A N 1
ATOM 790 C CA . GLU A 1 104 ? -23.742 0.589 38.558 1.00 93.06 104 GLU A CA 1
ATOM 791 C C . GLU A 1 104 ? -22.607 0.453 39.582 1.00 93.06 104 GLU A C 1
ATOM 793 O O . GLU A 1 104 ? -22.731 0.892 40.727 1.00 93.06 104 GLU A O 1
ATOM 798 N N . GLU A 1 105 ? -21.480 -0.123 39.165 1.00 93.25 105 GLU A N 1
ATOM 799 C CA . GLU A 1 105 ? -20.310 -0.359 40.015 1.00 93.25 105 GLU A CA 1
ATOM 800 C C . GLU A 1 105 ? -19.330 0.827 40.026 1.00 93.25 105 GLU A C 1
ATOM 802 O O . GLU A 1 105 ? -18.327 0.800 40.744 1.00 93.25 105 GLU A O 1
ATOM 807 N N . ASN A 1 106 ? -19.626 1.902 39.280 1.00 88.44 106 ASN A N 1
ATOM 808 C CA . ASN A 1 106 ? -18.787 3.100 39.168 1.00 88.44 106 ASN A CA 1
ATOM 809 C C . ASN A 1 106 ? -17.346 2.769 38.709 1.00 88.44 106 ASN A C 1
ATOM 811 O O . ASN A 1 106 ? -16.367 3.380 39.156 1.00 88.44 106 ASN A O 1
ATOM 815 N N . GLU A 1 107 ? -17.224 1.800 37.798 1.00 90.50 107 GLU A N 1
ATOM 816 C CA . GLU A 1 107 ? -15.964 1.323 37.233 1.00 90.50 107 GLU A CA 1
ATOM 817 C C . GLU A 1 107 ? -15.551 2.087 35.964 1.00 90.50 107 GLU A C 1
ATOM 819 O O . GLU A 1 107 ? -16.355 2.650 35.217 1.00 90.50 107 GLU A O 1
ATOM 824 N N . GLU A 1 108 ? -14.245 2.088 35.696 1.00 91.81 108 GLU A N 1
ATOM 825 C CA . GLU A 1 108 ? -13.692 2.585 34.438 1.00 91.81 108 GLU A CA 1
ATOM 826 C C . GLU A 1 108 ? -13.727 1.484 33.370 1.00 91.81 108 GLU A C 1
ATOM 828 O O . GLU A 1 108 ? -13.342 0.338 33.620 1.00 91.81 108 GLU A O 1
ATOM 833 N N . VAL A 1 109 ? -14.088 1.859 32.145 1.00 92.69 109 VAL A N 1
ATOM 834 C CA . VAL A 1 109 ? -14.116 0.967 30.980 1.00 92.69 109 VAL A CA 1
ATOM 835 C C . VAL A 1 109 ? -13.305 1.539 29.830 1.00 92.69 109 VAL A C 1
ATOM 837 O O . VAL A 1 109 ? -13.072 2.747 29.733 1.00 92.69 109 VAL A O 1
ATOM 840 N N . PHE A 1 110 ? -12.894 0.664 28.920 1.00 91.19 110 PHE A N 1
ATOM 841 C CA . PHE A 1 110 ? -12.390 1.070 27.621 1.00 91.19 110 PHE A CA 1
ATOM 842 C C . PHE A 1 110 ? -13.470 0.865 26.576 1.00 91.19 110 PHE A C 1
ATOM 844 O O . PHE A 1 110 ? -13.991 -0.239 26.415 1.00 91.19 110 PHE A O 1
ATOM 851 N N . ILE A 1 111 ? -13.755 1.931 25.840 1.00 89.69 111 ILE A N 1
ATOM 852 C CA . ILE A 1 111 ? -14.568 1.874 24.637 1.00 89.69 111 ILE A CA 1
ATOM 853 C C . ILE A 1 111 ? -13.625 1.890 23.441 1.00 89.69 111 ILE A C 1
ATOM 855 O O . ILE A 1 111 ? -12.731 2.733 23.350 1.00 89.69 111 ILE A O 1
ATOM 859 N N . ILE A 1 112 ? -13.813 0.938 22.538 1.00 86.81 112 ILE A N 1
ATOM 860 C CA . ILE A 1 112 ? -13.092 0.853 21.277 1.00 86.81 112 ILE A CA 1
ATOM 861 C C . ILE A 1 112 ? -14.071 1.207 20.163 1.00 86.81 112 ILE A C 1
ATOM 863 O O . ILE A 1 112 ? -15.101 0.549 20.005 1.00 86.81 112 ILE A O 1
ATOM 867 N N . VAL A 1 113 ? -13.747 2.259 19.417 1.00 81.00 113 VAL A N 1
ATOM 868 C CA . VAL A 1 113 ? -14.558 2.756 18.303 1.00 81.00 113 VAL A CA 1
ATOM 869 C C . VAL A 1 113 ? -13.773 2.571 17.014 1.00 81.00 113 VAL A C 1
ATOM 871 O O . VAL A 1 113 ? -12.662 3.086 16.884 1.00 81.00 113 VAL A O 1
ATOM 874 N N . GLU A 1 114 ? -14.356 1.846 16.066 1.00 73.56 114 GLU A N 1
ATOM 875 C CA . GLU A 1 114 ? -13.883 1.813 14.682 1.00 73.56 114 GLU A CA 1
ATOM 876 C C . GLU A 1 114 ? -14.405 3.071 13.979 1.00 73.56 114 GLU A C 1
ATOM 878 O O . GLU A 1 114 ? -15.602 3.332 13.991 1.00 73.56 114 GLU A O 1
ATOM 883 N N . VAL A 1 115 ? -13.525 3.880 13.404 1.00 70.56 115 VAL A N 1
ATOM 884 C CA . VAL A 1 115 ? -13.846 5.060 12.601 1.00 70.56 115 VAL A CA 1
ATOM 885 C C . VAL A 1 115 ? -13.898 4.620 11.144 1.00 70.56 115 VAL A C 1
ATOM 887 O O . VAL A 1 115 ? -12.988 3.956 10.653 1.00 70.56 115 VAL A O 1
ATOM 890 N N . ASN A 1 116 ? -14.966 4.990 10.442 1.00 64.12 116 ASN A N 1
ATOM 891 C CA . ASN A 1 116 ? -15.117 4.704 9.017 1.00 64.12 116 ASN A CA 1
ATOM 892 C C . ASN A 1 116 ? -14.381 5.762 8.184 1.00 64.12 116 ASN A C 1
ATOM 894 O O . ASN A 1 116 ? -15.003 6.577 7.506 1.00 64.12 116 ASN A O 1
ATOM 898 N N . ASP A 1 117 ? -13.059 5.792 8.315 1.00 63.88 117 ASP A N 1
ATOM 899 C CA . ASP A 1 117 ? -12.155 6.505 7.416 1.00 63.88 117 ASP A CA 1
ATOM 900 C C . ASP A 1 117 ? -11.421 5.508 6.500 1.00 63.88 117 ASP A C 1
ATOM 902 O O . ASP A 1 117 ? -11.560 4.290 6.638 1.00 63.88 117 ASP A O 1
ATOM 906 N N . GLU A 1 118 ? -10.634 6.013 5.547 1.00 59.75 118 GLU A N 1
ATOM 907 C CA . GLU A 1 118 ? -9.867 5.174 4.611 1.00 59.75 118 GLU A CA 1
ATOM 908 C C . GLU A 1 118 ? -8.914 4.207 5.333 1.00 59.75 118 GLU A C 1
ATOM 910 O O . GLU A 1 118 ? -8.686 3.090 4.868 1.00 59.75 118 GLU A O 1
ATOM 915 N N . ARG A 1 119 ? -8.403 4.612 6.503 1.00 62.22 119 ARG A N 1
ATOM 916 C CA . ARG A 1 119 ? -7.494 3.818 7.344 1.00 62.22 119 ARG A CA 1
ATOM 917 C C . ARG A 1 119 ? -8.227 2.804 8.227 1.00 62.22 119 ARG A C 1
ATOM 919 O O . ARG A 1 119 ? -7.581 1.943 8.824 1.00 62.22 119 ARG A O 1
ATOM 926 N N . LYS A 1 120 ? -9.560 2.876 8.307 1.00 70.75 120 LYS A N 1
ATOM 927 C CA . LYS A 1 120 ? -10.401 2.142 9.265 1.00 70.75 120 LYS A CA 1
ATOM 928 C C . LYS A 1 120 ? -9.875 2.304 10.697 1.00 70.75 120 LYS A C 1
ATOM 930 O O . LYS A 1 120 ? -9.715 1.316 11.426 1.00 70.75 120 LYS A O 1
ATOM 935 N N . THR A 1 121 ? -9.558 3.547 11.065 1.00 71.94 121 THR A N 1
ATOM 936 C CA . THR A 1 121 ? -8.893 3.903 12.322 1.00 71.94 121 THR A CA 1
ATOM 937 C C . THR A 1 121 ? -9.643 3.317 13.511 1.00 71.94 121 THR A C 1
ATOM 939 O O . THR A 1 121 ? -10.854 3.452 13.621 1.00 71.94 121 THR A O 1
ATOM 942 N N . THR A 1 122 ? -8.946 2.670 14.437 1.00 80.25 122 THR A N 1
ATOM 943 C CA . THR A 1 122 ? -9.549 2.081 15.636 1.00 80.25 122 THR A CA 1
ATOM 944 C C . THR A 1 122 ? -9.023 2.790 16.875 1.00 80.25 122 THR A C 1
ATOM 946 O O . THR A 1 122 ? -7.840 2.708 17.197 1.00 80.25 122 THR A O 1
ATOM 949 N N . LEU A 1 123 ? -9.903 3.483 17.596 1.00 82.06 123 LEU A N 1
ATOM 950 C CA . LEU A 1 123 ? -9.540 4.266 18.776 1.00 82.06 123 LEU A CA 1
ATOM 951 C C . LEU A 1 123 ? -9.953 3.545 20.054 1.00 82.06 123 LEU A C 1
ATOM 953 O O . LEU A 1 123 ? -11.130 3.249 20.243 1.00 82.06 123 LEU A O 1
ATOM 957 N N . LYS A 1 124 ? -9.004 3.339 20.969 1.00 88.19 124 LYS A N 1
ATOM 958 C CA . LYS A 1 124 ? -9.254 2.881 22.339 1.00 88.19 124 LYS A CA 1
ATOM 959 C C . LYS A 1 124 ? -9.319 4.076 23.280 1.00 88.19 124 LYS A C 1
ATOM 961 O O . LYS A 1 124 ? -8.349 4.818 23.430 1.00 88.19 124 LYS A O 1
ATOM 966 N N . ILE A 1 125 ? -10.453 4.248 23.944 1.00 87.00 125 ILE A N 1
ATOM 967 C CA . ILE A 1 125 ? -10.755 5.412 24.773 1.00 87.00 125 ILE A CA 1
ATOM 968 C C . ILE A 1 125 ? -11.078 4.933 26.181 1.00 87.00 125 ILE A C 1
ATOM 970 O O . ILE A 1 125 ? -11.992 4.135 26.370 1.00 87.00 125 ILE A O 1
ATOM 974 N N . LYS A 1 126 ? -10.334 5.424 27.174 1.00 90.75 126 LYS A N 1
ATOM 975 C CA . LYS A 1 126 ? -10.639 5.168 28.581 1.00 90.75 126 LYS A CA 1
ATOM 976 C C . LYS A 1 126 ? -11.737 6.119 29.046 1.00 90.75 126 LYS A C 1
ATOM 978 O O . LYS A 1 126 ? -11.636 7.331 28.837 1.00 90.75 126 LYS A O 1
ATOM 983 N N . MET A 1 127 ? -12.784 5.581 29.659 1.00 90.44 127 MET A N 1
ATOM 984 C CA . MET A 1 127 ? -13.970 6.341 30.033 1.00 90.44 127 MET A CA 1
ATOM 985 C C . MET A 1 127 ? -14.527 5.882 31.377 1.00 90.44 127 MET A C 1
ATOM 987 O O . MET A 1 127 ? -14.385 4.722 31.763 1.00 90.44 127 MET A O 1
ATOM 991 N N . LYS A 1 128 ? -15.193 6.802 32.069 1.00 92.12 128 LYS A N 1
ATOM 992 C CA . LYS A 1 128 ? -16.006 6.515 33.247 1.00 92.12 128 LYS A CA 1
ATOM 993 C C . LYS A 1 128 ? -17.452 6.873 32.943 1.00 92.12 128 LYS A C 1
ATOM 995 O O . LYS A 1 128 ? -17.728 8.013 32.583 1.00 92.12 128 LYS A O 1
ATOM 1000 N N . ILE A 1 129 ? -18.362 5.914 33.047 1.00 93.19 129 ILE A N 1
ATOM 1001 C CA . ILE A 1 129 ? -19.771 6.142 32.711 1.00 93.19 129 ILE A CA 1
ATOM 1002 C C . ILE A 1 129 ? -20.426 6.921 33.851 1.00 93.19 129 ILE A C 1
ATOM 1004 O O . ILE A 1 129 ? -20.303 6.554 35.015 1.00 93.19 129 ILE A O 1
ATOM 1008 N N . THR A 1 130 ? -21.083 8.027 33.515 1.00 93.00 130 THR A N 1
ATOM 1009 C CA . THR A 1 130 ? -21.737 8.941 34.465 1.00 93.00 130 THR A CA 1
ATOM 1010 C C . THR A 1 130 ? -23.249 9.010 34.272 1.00 93.00 130 THR A C 1
ATOM 1012 O O . THR A 1 130 ? -23.948 9.504 35.152 1.00 93.00 130 THR A O 1
ATOM 1015 N N . GLY A 1 131 ? -23.763 8.487 33.159 1.00 93.12 131 GLY A N 1
ATOM 1016 C CA . GLY A 1 131 ? -25.184 8.284 32.913 1.00 93.12 131 GLY A CA 1
ATOM 1017 C C . GLY A 1 131 ? -25.397 7.131 31.940 1.00 93.12 131 GLY A C 1
ATOM 1018 O O . GLY A 1 131 ? -24.630 6.966 30.990 1.00 93.12 131 GLY A O 1
ATOM 1019 N N . PHE A 1 132 ? -26.429 6.335 32.186 1.00 94.81 132 PHE A N 1
ATOM 1020 C CA . PHE A 1 132 ? -26.786 5.197 31.355 1.00 94.81 132 PHE A CA 1
ATOM 1021 C C . PHE A 1 132 ? -28.307 5.054 31.313 1.00 94.81 132 PHE A C 1
ATOM 1023 O O . PHE A 1 132 ? -28.965 5.051 32.352 1.00 94.81 132 PHE A O 1
ATOM 1030 N N . GLU A 1 133 ? -28.861 4.960 30.111 1.00 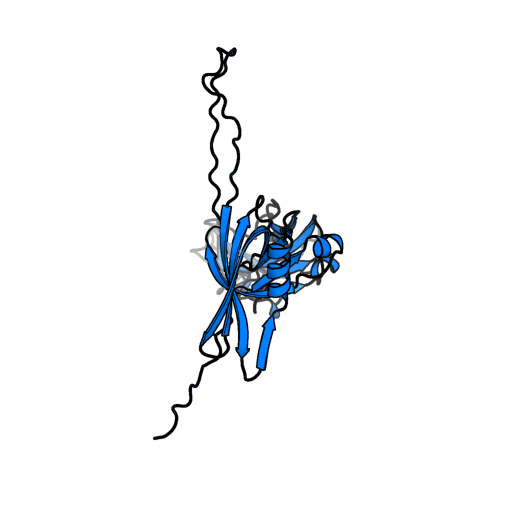94.69 133 GLU A N 1
ATOM 1031 C CA . GLU A 1 133 ? -30.294 4.809 29.882 1.00 94.69 133 GLU A CA 1
ATOM 1032 C C . GLU A 1 133 ? -30.530 3.837 28.729 1.00 94.69 133 GLU A C 1
ATOM 1034 O O . GLU A 1 133 ? -29.905 3.942 27.674 1.00 94.69 133 GLU A O 1
ATOM 1039 N N . VAL A 1 134 ? -31.475 2.917 28.909 1.00 92.38 134 VAL A N 1
ATOM 1040 C CA . VAL A 1 134 ? -31.920 1.999 27.861 1.00 92.38 134 VAL A CA 1
ATOM 1041 C C . VAL A 1 134 ? -33.321 2.391 27.422 1.00 92.38 134 VAL A C 1
ATOM 1043 O O . VAL A 1 134 ? -34.215 2.593 28.241 1.00 92.38 134 VAL A O 1
ATOM 1046 N N . THR A 1 135 ? -33.525 2.468 26.114 1.00 89.12 135 THR A N 1
ATOM 1047 C CA . THR A 1 135 ? -34.797 2.848 25.502 1.00 89.12 135 THR A CA 1
ATOM 1048 C C . THR A 1 135 ? -35.247 1.780 24.515 1.00 89.12 135 THR A C 1
ATOM 1050 O O . THR A 1 135 ? -34.458 1.256 23.728 1.00 89.12 135 THR A O 1
ATOM 1053 N N . SER A 1 136 ? -36.536 1.440 24.559 1.00 85.56 136 SER A N 1
ATOM 1054 C CA . SER A 1 136 ? -37.180 0.641 23.518 1.00 85.56 136 SER A CA 1
ATOM 1055 C C . SER A 1 136 ? -37.803 1.574 22.487 1.00 85.56 136 SER A C 1
ATOM 1057 O O . SER A 1 136 ? -38.668 2.387 22.817 1.00 85.56 136 SER A O 1
ATOM 1059 N N . GLU A 1 137 ? -37.396 1.432 21.238 1.00 76.19 137 GLU A N 1
ATOM 1060 C CA . GLU A 1 137 ? -37.945 2.155 20.101 1.00 76.19 137 GLU A CA 1
ATOM 1061 C C . GLU A 1 137 ? -39.012 1.314 19.379 1.00 76.19 137 GLU A C 1
ATOM 1063 O O . GLU A 1 137 ? -39.216 0.123 19.644 1.00 76.19 137 GLU A O 1
ATOM 1068 N N . ALA A 1 138 ? -39.707 1.929 18.420 1.00 72.56 138 ALA A N 1
ATOM 1069 C CA . ALA A 1 138 ? -40.618 1.203 17.543 1.00 72.56 138 ALA A CA 1
ATOM 1070 C C . ALA A 1 138 ? -39.885 0.082 16.772 1.00 72.56 138 ALA A C 1
ATOM 1072 O O . ALA A 1 138 ? -38.694 0.172 16.475 1.00 72.56 138 ALA A O 1
ATOM 1073 N N . ASN A 1 139 ? -40.626 -0.960 16.384 1.00 70.38 139 ASN A N 1
ATOM 1074 C CA . ASN A 1 139 ? -40.138 -2.075 15.557 1.00 70.38 139 ASN A CA 1
ATOM 1075 C C . ASN A 1 139 ? -39.057 -2.965 16.207 1.00 70.38 139 ASN A C 1
ATOM 1077 O O . ASN A 1 139 ? -38.153 -3.436 15.519 1.00 70.38 139 ASN A O 1
ATOM 1081 N N . ASN A 1 140 ? -39.168 -3.248 17.512 1.00 78.75 140 ASN A N 1
ATOM 1082 C CA . ASN A 1 140 ? -38.243 -4.126 18.254 1.00 78.75 140 ASN A CA 1
ATOM 1083 C C . ASN A 1 140 ? -36.779 -3.657 18.213 1.00 78.75 140 ASN A C 1
ATOM 1085 O O . ASN A 1 140 ? -35.863 -4.481 18.235 1.00 78.75 140 ASN A O 1
ATOM 1089 N N . LYS A 1 141 ? -36.567 -2.344 18.121 1.00 84.31 141 LYS A N 1
ATOM 1090 C CA . LYS A 1 141 ? -35.251 -1.719 18.222 1.00 84.31 141 LYS A CA 1
ATOM 1091 C C . LYS A 1 141 ? -35.032 -1.265 19.658 1.00 84.31 141 LYS A C 1
ATOM 1093 O O . LYS A 1 141 ? -35.950 -0.740 20.279 1.00 84.31 141 LYS A O 1
ATOM 1098 N N . PHE A 1 142 ? -33.836 -1.474 20.182 1.00 90.75 142 PHE A N 1
ATOM 1099 C CA . PHE A 1 142 ? -33.460 -1.014 21.510 1.00 90.75 142 PHE A CA 1
ATOM 1100 C C . PHE A 1 142 ? -32.133 -0.283 21.435 1.00 90.75 142 PHE A C 1
ATOM 1102 O O . PHE A 1 142 ? -31.174 -0.770 20.820 1.00 90.75 142 PHE A O 1
ATOM 1109 N N . SER A 1 143 ? -32.104 0.867 22.095 1.00 91.44 143 SER A N 1
ATOM 1110 C CA . SER A 1 143 ? -30.976 1.777 22.099 1.00 91.44 143 SER A CA 1
ATOM 1111 C C . SER A 1 143 ? -30.494 2.032 23.520 1.00 91.44 143 SER A C 1
ATOM 1113 O O . SER A 1 143 ? -31.296 2.114 24.449 1.00 91.44 143 SER A O 1
ATOM 1115 N N . ALA A 1 144 ? -29.184 2.169 23.688 1.00 92.88 144 ALA A N 1
ATOM 1116 C CA . ALA A 1 144 ? -28.544 2.571 24.932 1.00 92.88 144 ALA A CA 1
ATOM 1117 C C . ALA A 1 144 ? -27.940 3.970 24.756 1.00 92.88 144 ALA A C 1
ATOM 1119 O O . ALA A 1 144 ? -27.139 4.189 23.847 1.00 92.88 144 ALA A O 1
ATOM 1120 N N . ASN A 1 145 ? -28.322 4.907 25.618 1.00 93.38 145 ASN A N 1
ATOM 1121 C CA . ASN A 1 145 ? -27.758 6.248 25.705 1.00 93.38 145 ASN A CA 1
ATOM 1122 C C . ASN A 1 145 ? -26.783 6.290 26.880 1.00 93.38 145 ASN A C 1
ATOM 1124 O O . ASN A 1 145 ? -27.134 5.972 28.015 1.00 93.38 145 ASN A O 1
ATOM 1128 N N . ILE A 1 146 ? -25.546 6.675 26.598 1.00 93.75 146 ILE A N 1
ATOM 1129 C CA . ILE A 1 146 ? -24.436 6.678 27.541 1.00 93.75 146 ILE A CA 1
ATOM 1130 C C . ILE A 1 146 ? -23.889 8.098 27.628 1.00 93.75 146 ILE A C 1
ATOM 1132 O O . ILE A 1 146 ? -23.474 8.681 26.625 1.00 93.75 146 ILE A O 1
ATOM 1136 N N . THR A 1 147 ? -23.823 8.627 28.842 1.00 92.25 147 THR A N 1
ATOM 1137 C CA . THR A 1 147 ? -23.032 9.810 29.179 1.00 92.25 147 THR A CA 1
ATOM 1138 C C . THR A 1 147 ? -21.811 9.346 29.956 1.00 92.25 147 THR A C 1
ATOM 1140 O O . THR A 1 147 ? -21.916 8.541 30.880 1.00 92.25 147 THR A O 1
ATOM 1143 N N . ALA A 1 148 ? -20.632 9.819 29.573 1.00 91.19 148 ALA A N 1
ATOM 1144 C CA . ALA A 1 148 ? -19.385 9.385 30.178 1.00 91.19 148 ALA A CA 1
ATOM 1145 C C . ALA A 1 148 ? -18.348 10.506 30.238 1.00 91.19 148 ALA A C 1
ATOM 1147 O O . ALA A 1 148 ? -18.348 11.448 29.449 1.00 91.19 148 ALA A O 1
ATOM 1148 N N . GLU A 1 149 ? -17.424 10.374 31.176 1.00 89.00 149 GLU A N 1
ATOM 1149 C CA . GLU A 1 149 ? -16.246 11.207 31.332 1.00 89.00 149 GLU A CA 1
ATOM 1150 C C . GLU A 1 149 ? -15.056 10.535 30.631 1.00 89.00 149 GLU A C 1
ATOM 1152 O O . GLU A 1 149 ? -14.647 9.428 30.988 1.00 89.00 149 GLU A O 1
ATOM 1157 N N . LYS A 1 150 ? -14.489 11.191 29.615 1.00 86.56 150 LYS A N 1
ATOM 1158 C CA . LYS A 1 150 ? -13.271 10.734 28.939 1.00 86.56 150 LYS A CA 1
ATOM 1159 C C . LYS A 1 150 ? -12.053 10.975 29.828 1.00 86.56 150 LYS A C 1
ATOM 1161 O O . LYS A 1 150 ? -11.798 12.105 30.250 1.00 86.56 150 LYS A O 1
ATOM 1166 N N . ILE A 1 151 ? -11.253 9.929 30.014 1.00 84.06 151 ILE A N 1
ATOM 1167 C CA . ILE A 1 151 ? -10.034 9.946 30.820 1.00 84.06 151 ILE A CA 1
ATOM 1168 C C . ILE A 1 151 ? -8.820 9.842 29.894 1.00 84.06 151 ILE A C 1
ATOM 1170 O O . ILE A 1 151 ? -8.638 8.848 29.194 1.00 84.06 151 ILE A O 1
ATOM 1174 N N . GLY A 1 152 ? -7.959 10.859 29.916 1.00 77.88 152 GLY A N 1
ATOM 1175 C CA . GLY A 1 152 ? -6.737 10.883 29.109 1.00 77.88 152 GLY A CA 1
ATOM 1176 C C . GLY A 1 152 ? -6.986 11.055 27.606 1.00 77.88 152 GLY A C 1
ATOM 1177 O O . GLY A 1 152 ? -8.025 11.556 27.167 1.00 77.88 152 GLY A O 1
ATOM 1178 N N . GLU A 1 153 ? -5.986 10.700 26.803 1.00 78.00 153 GLU A N 1
ATOM 1179 C CA . GLU A 1 153 ? -6.072 10.746 25.341 1.00 78.00 153 GLU A CA 1
ATOM 1180 C C . GLU A 1 153 ? -6.533 9.404 24.773 1.00 78.00 153 GLU A C 1
ATOM 1182 O O . GLU A 1 153 ? -6.296 8.348 25.358 1.00 78.00 153 GLU A O 1
ATOM 1187 N N . ALA A 1 154 ? -7.234 9.458 23.639 1.00 81.38 154 ALA A N 1
ATOM 1188 C CA . ALA A 1 154 ? -7.585 8.249 22.910 1.00 81.38 154 ALA A CA 1
ATOM 1189 C C . ALA A 1 154 ? -6.303 7.645 22.332 1.00 81.38 154 ALA A C 1
ATOM 1191 O O . ALA A 1 154 ? -5.482 8.371 21.773 1.00 81.38 154 ALA A O 1
ATOM 1192 N N . LYS A 1 155 ? -6.141 6.331 22.463 1.00 83.12 155 LYS A N 1
ATOM 1193 C CA . LYS A 1 155 ? -5.020 5.604 21.876 1.00 83.12 155 LYS A CA 1
ATOM 1194 C C . LYS A 1 155 ? -5.443 5.047 20.524 1.00 83.12 155 LYS A C 1
ATOM 1196 O O . LYS A 1 155 ? -6.416 4.299 20.459 1.00 83.12 155 LYS A O 1
ATOM 1201 N N . ASP A 1 156 ? -4.699 5.378 19.477 1.00 80.12 156 ASP A N 1
ATOM 1202 C CA . ASP A 1 156 ? -4.814 4.684 18.199 1.00 80.12 156 ASP A CA 1
ATOM 1203 C C . ASP A 1 156 ? -4.299 3.246 18.365 1.00 80.12 156 ASP A C 1
ATOM 1205 O O . ASP A 1 156 ? -3.173 3.007 18.813 1.00 80.12 156 ASP A O 1
ATOM 1209 N N . ILE A 1 157 ? -5.178 2.284 18.106 1.00 78.31 157 ILE A N 1
ATOM 1210 C CA . ILE A 1 157 ? -4.893 0.851 18.152 1.00 78.31 157 ILE A CA 1
ATOM 1211 C C . ILE A 1 157 ? -5.213 0.182 16.816 1.00 78.31 157 ILE A C 1
ATOM 1213 O O . ILE A 1 157 ? -5.426 -1.032 16.786 1.00 78.31 157 ILE A O 1
ATOM 1217 N N . THR A 1 158 ? -5.273 0.960 15.732 1.00 73.94 158 THR A N 1
ATOM 1218 C CA . THR A 1 158 ? -5.544 0.461 14.385 1.00 73.94 158 THR A CA 1
ATOM 1219 C C . THR A 1 158 ? -4.599 -0.701 14.085 1.00 73.94 158 THR A C 1
ATOM 1221 O O . THR A 1 158 ? -3.376 -0.542 14.166 1.00 73.94 158 THR A O 1
ATOM 1224 N N . PRO A 1 159 ? -5.126 -1.910 13.822 1.00 72.50 159 PRO A N 1
ATOM 1225 C CA . PRO A 1 159 ? -4.273 -3.010 13.420 1.00 72.50 159 PRO A CA 1
ATOM 1226 C C . PRO A 1 159 ? -3.666 -2.679 12.059 1.00 72.50 159 PRO A C 1
ATOM 1228 O O . PRO A 1 159 ? -4.357 -2.152 11.186 1.00 72.50 159 PRO A O 1
ATOM 1231 N N . PHE A 1 160 ? -2.394 -3.026 11.874 1.00 79.44 160 PHE A N 1
ATOM 1232 C CA . PHE A 1 160 ? -1.778 -2.963 10.556 1.00 79.44 160 PHE A CA 1
ATOM 1233 C C . PHE A 1 160 ? -2.572 -3.833 9.575 1.00 79.44 160 PHE A C 1
ATOM 1235 O O . PHE A 1 160 ? -2.996 -4.943 9.914 1.00 79.44 160 PHE A O 1
ATOM 1242 N N . ARG A 1 161 ? -2.765 -3.319 8.363 1.00 79.00 161 ARG A N 1
ATOM 1243 C CA . ARG A 1 161 ? -3.386 -4.034 7.251 1.00 79.00 161 ARG A CA 1
ATOM 1244 C C . ARG A 1 161 ? -2.491 -3.869 6.039 1.00 79.00 161 ARG A C 1
ATOM 1246 O O . ARG A 1 161 ? -1.989 -2.775 5.794 1.00 79.00 161 ARG A O 1
ATOM 1253 N N . PHE A 1 162 ? -2.317 -4.955 5.302 1.00 85.19 162 PHE A N 1
ATOM 1254 C CA . PHE A 1 162 ? -1.713 -4.877 3.985 1.00 85.19 162 PHE A CA 1
ATOM 1255 C C . PHE A 1 162 ? -2.633 -4.098 3.050 1.00 85.19 162 PHE A C 1
ATOM 1257 O O . PHE A 1 162 ? -3.855 -4.097 3.220 1.00 85.19 162 PHE A O 1
ATOM 1264 N N . GLU A 1 163 ? -2.032 -3.408 2.094 1.00 86.56 163 GLU A N 1
ATOM 1265 C CA . GLU A 1 163 ? -2.757 -2.758 1.021 1.00 86.56 163 GLU A CA 1
ATOM 1266 C C . GLU A 1 163 ? -3.528 -3.801 0.196 1.00 86.56 163 GLU A C 1
ATOM 1268 O O . GLU A 1 163 ? -3.066 -4.910 -0.044 1.00 86.56 163 GLU A O 1
ATOM 1273 N N . GLU A 1 164 ? -4.741 -3.469 -0.232 1.00 84.38 164 GLU A N 1
ATOM 1274 C CA . GLU A 1 164 ? -5.601 -4.387 -0.982 1.00 84.38 164 GLU A CA 1
ATOM 1275 C C . GLU A 1 164 ? -6.124 -3.687 -2.239 1.00 84.38 164 GLU A C 1
ATOM 1277 O O . GLU A 1 164 ? -6.413 -2.489 -2.227 1.00 84.38 164 GLU A O 1
ATOM 1282 N N . GLY A 1 165 ? -6.248 -4.430 -3.338 1.00 87.44 165 GLY A N 1
ATOM 1283 C CA . GLY A 1 165 ? -6.800 -3.931 -4.595 1.00 87.44 165 GLY A CA 1
ATOM 1284 C C . GLY A 1 165 ? -6.453 -4.830 -5.777 1.00 87.44 165 GLY A C 1
ATOM 1285 O O . GLY A 1 165 ? -5.490 -5.588 -5.722 1.00 87.44 165 GLY A O 1
ATOM 1286 N N . ASP A 1 166 ? -7.209 -4.713 -6.870 1.00 88.62 166 ASP A N 1
ATOM 1287 C CA . ASP A 1 166 ? -7.053 -5.576 -8.056 1.00 88.62 166 ASP A CA 1
ATOM 1288 C C . ASP A 1 166 ? -5.668 -5.462 -8.722 1.00 88.62 166 ASP A C 1
ATOM 1290 O O . ASP A 1 166 ? -5.204 -6.393 -9.379 1.00 88.62 166 ASP A O 1
ATOM 1294 N N . ASN A 1 167 ? -4.992 -4.325 -8.528 1.00 93.75 167 ASN A N 1
ATOM 1295 C CA . ASN A 1 167 ? -3.651 -4.049 -9.050 1.00 93.75 167 ASN A CA 1
ATOM 1296 C C . ASN A 1 167 ? -2.553 -4.165 -7.981 1.00 93.75 167 ASN A C 1
ATOM 1298 O O . ASN A 1 167 ? -1.423 -3.748 -8.227 1.00 93.75 167 ASN A O 1
ATOM 1302 N N . ILE A 1 168 ? -2.869 -4.683 -6.793 1.00 95.50 168 ILE A N 1
ATOM 1303 C CA . ILE A 1 168 ? -1.917 -4.824 -5.692 1.00 95.50 168 ILE A CA 1
ATOM 1304 C C . ILE A 1 168 ? -1.522 -6.290 -5.542 1.00 95.50 168 ILE A C 1
ATOM 1306 O O . ILE A 1 168 ? -2.364 -7.184 -5.526 1.00 95.50 168 ILE A O 1
ATOM 1310 N N . GLU A 1 169 ? -0.222 -6.537 -5.419 1.00 95.81 169 GLU A N 1
ATOM 1311 C CA . GLU A 1 169 ? 0.325 -7.869 -5.185 1.00 95.81 169 GLU A CA 1
ATOM 1312 C C . GLU A 1 169 ? 1.341 -7.818 -4.044 1.00 95.81 169 GLU A C 1
ATOM 1314 O O . GLU A 1 169 ? 2.243 -6.981 -4.040 1.00 95.81 169 GLU A O 1
ATOM 1319 N N . HIS A 1 170 ? 1.217 -8.742 -3.095 1.00 95.12 170 HIS A N 1
ATOM 1320 C CA . HIS A 1 170 ? 2.189 -8.943 -2.025 1.00 95.12 170 HIS A CA 1
ATOM 1321 C C . HIS A 1 170 ? 2.938 -10.247 -2.290 1.00 95.12 170 HIS A C 1
ATOM 1323 O O . HIS A 1 170 ? 2.311 -11.292 -2.459 1.00 95.12 170 HIS A O 1
ATOM 1329 N N . THR A 1 171 ? 4.269 -10.203 -2.333 1.00 94.56 171 THR A N 1
ATOM 1330 C CA . THR A 1 171 ? 5.084 -11.383 -2.652 1.00 94.56 171 THR A CA 1
ATOM 1331 C C . THR A 1 171 ? 6.408 -11.402 -1.893 1.00 94.56 171 THR A C 1
ATOM 1333 O O . THR A 1 171 ? 6.903 -10.371 -1.448 1.00 94.56 171 THR A O 1
ATOM 1336 N N . SER A 1 172 ? 6.993 -12.586 -1.743 1.00 94.25 172 SER A N 1
ATOM 1337 C CA . SER A 1 172 ? 8.386 -12.779 -1.319 1.00 94.25 172 SER A CA 1
ATOM 1338 C C . SER A 1 172 ? 9.253 -13.347 -2.447 1.00 94.25 172 SER A C 1
ATOM 1340 O O . SER A 1 172 ? 10.395 -13.735 -2.210 1.00 94.25 172 SER A O 1
ATOM 1342 N N . ASP A 1 173 ? 8.717 -13.426 -3.666 1.00 92.25 173 ASP A N 1
ATOM 1343 C CA . ASP A 1 173 ? 9.459 -13.873 -4.839 1.00 92.25 173 ASP A CA 1
ATOM 1344 C C . ASP A 1 173 ? 10.318 -12.728 -5.370 1.00 92.25 173 ASP A C 1
ATOM 1346 O O . ASP A 1 173 ? 9.831 -11.620 -5.605 1.00 92.25 173 ASP A O 1
ATOM 1350 N N . ALA A 1 174 ? 11.612 -12.993 -5.541 1.00 89.00 174 ALA A N 1
ATOM 1351 C CA . ALA A 1 174 ? 12.563 -11.980 -5.969 1.00 89.00 174 ALA A CA 1
ATOM 1352 C C . ALA A 1 174 ? 12.232 -11.445 -7.372 1.00 89.00 174 ALA A C 1
ATOM 1354 O O . ALA A 1 174 ? 11.947 -12.206 -8.302 1.00 89.00 174 ALA A O 1
ATOM 1355 N N . LEU A 1 175 ? 12.332 -10.124 -7.524 1.00 91.81 175 LEU A N 1
ATOM 1356 C CA . LEU A 1 175 ? 12.183 -9.423 -8.794 1.00 91.81 175 LEU A CA 1
ATOM 1357 C C . LEU A 1 175 ? 13.527 -8.846 -9.231 1.00 91.81 175 LEU A C 1
ATOM 1359 O O . LEU A 1 175 ? 14.250 -8.249 -8.432 1.00 91.81 175 LEU A O 1
ATOM 1363 N N . ASN A 1 176 ? 13.843 -8.994 -10.515 1.00 91.62 176 ASN A N 1
ATOM 1364 C CA . ASN A 1 176 ? 15.061 -8.449 -11.100 1.00 91.62 176 ASN A CA 1
ATOM 1365 C C . ASN A 1 176 ? 14.744 -7.137 -11.814 1.00 91.62 176 ASN A C 1
ATOM 1367 O O . ASN A 1 176 ? 13.970 -7.109 -12.772 1.00 91.62 176 ASN A O 1
ATOM 1371 N N . VAL A 1 177 ? 15.376 -6.050 -11.376 1.00 90.00 177 VAL A N 1
ATOM 1372 C CA . VAL A 1 177 ? 15.231 -4.734 -12.010 1.00 90.00 177 VAL A CA 1
ATOM 1373 C C . VAL A 1 177 ? 15.638 -4.805 -13.484 1.00 90.00 177 VAL A C 1
ATOM 1375 O O . VAL A 1 177 ? 16.696 -5.337 -13.819 1.00 90.00 177 VAL A O 1
ATOM 1378 N N . GLY A 1 178 ? 14.795 -4.256 -14.360 1.00 90.56 178 GLY A N 1
ATOM 1379 C CA . GLY A 1 178 ? 14.972 -4.263 -15.812 1.00 90.56 178 GLY A CA 1
ATOM 1380 C C . GLY A 1 178 ? 14.411 -5.498 -16.526 1.00 90.56 178 GLY A C 1
ATOM 1381 O O . GLY A 1 178 ? 14.280 -5.462 -17.748 1.00 90.56 178 GLY A O 1
ATOM 1382 N N . ASP A 1 179 ? 14.036 -6.569 -15.821 1.00 94.06 179 ASP A N 1
ATOM 1383 C CA . ASP A 1 179 ? 13.388 -7.726 -16.453 1.00 94.06 179 ASP A CA 1
ATOM 1384 C C . ASP A 1 179 ? 11.910 -7.430 -16.779 1.00 94.06 179 ASP A C 1
ATOM 1386 O O . ASP A 1 179 ? 11.272 -6.577 -16.160 1.00 94.06 179 ASP A O 1
ATOM 1390 N N . VAL A 1 180 ? 11.355 -8.126 -17.779 1.00 94.56 180 VAL A N 1
ATOM 1391 C CA . VAL A 1 180 ? 9.969 -7.934 -18.240 1.00 94.56 180 VAL A CA 1
ATOM 1392 C C . VAL A 1 180 ? 9.036 -8.955 -17.592 1.00 94.56 180 VAL A C 1
ATOM 1394 O O . VAL A 1 180 ? 9.179 -10.156 -17.817 1.00 94.56 180 VAL A O 1
ATOM 1397 N N . TYR A 1 181 ? 8.020 -8.466 -16.884 1.00 95.31 181 TYR A N 1
ATOM 1398 C CA . TYR A 1 181 ? 6.965 -9.254 -16.248 1.00 95.31 181 TYR A CA 1
ATOM 1399 C C . TYR A 1 181 ? 5.601 -8.852 -16.823 1.00 95.31 181 TYR A C 1
ATOM 1401 O O . TYR A 1 181 ? 4.945 -7.915 -16.365 1.00 95.31 181 TYR A O 1
ATOM 1409 N N . ALA A 1 182 ? 5.169 -9.546 -17.879 1.00 93.50 182 ALA A N 1
ATOM 1410 C CA . ALA A 1 182 ? 3.967 -9.176 -18.629 1.00 93.50 182 ALA A CA 1
ATOM 1411 C C . ALA A 1 182 ? 2.669 -9.259 -17.800 1.00 93.50 182 ALA A C 1
ATOM 1413 O O . ALA A 1 182 ? 1.733 -8.507 -18.063 1.00 93.50 182 ALA A O 1
ATOM 1414 N N . ASP A 1 183 ? 2.624 -10.143 -16.802 1.00 94.25 183 ASP A N 1
ATOM 1415 C CA . ASP A 1 183 ? 1.522 -10.333 -15.850 1.00 94.25 183 ASP A CA 1
ATOM 1416 C C . ASP A 1 183 ? 1.470 -9.262 -14.746 1.00 94.25 183 ASP A C 1
ATOM 1418 O O . ASP A 1 183 ? 0.505 -9.210 -13.977 1.00 94.25 183 ASP A O 1
ATOM 1422 N N . LYS A 1 184 ? 2.502 -8.414 -14.656 1.00 95.00 184 LYS A N 1
ATOM 1423 C CA . LYS A 1 184 ? 2.630 -7.366 -13.635 1.00 95.00 184 LYS A CA 1
ATOM 1424 C C . LYS A 1 184 ? 2.373 -5.960 -14.161 1.00 95.00 184 LYS A C 1
ATOM 1426 O O . LYS A 1 184 ? 2.495 -5.003 -13.408 1.00 95.00 184 LYS A O 1
ATOM 1431 N N . LYS A 1 185 ? 1.979 -5.811 -15.429 1.00 95.00 185 LYS A N 1
ATOM 1432 C CA . LYS A 1 185 ? 1.634 -4.503 -16.009 1.00 95.00 185 LYS A CA 1
ATOM 1433 C C . LYS A 1 185 ? 0.579 -3.788 -15.171 1.00 95.00 185 LYS A C 1
ATOM 1435 O O . LYS A 1 185 ? -0.421 -4.394 -14.793 1.00 95.00 185 LYS A O 1
ATOM 1440 N N . SER A 1 186 ? 0.802 -2.499 -14.924 1.00 94.31 186 SER A N 1
ATOM 1441 C CA . SER A 1 186 ? -0.065 -1.641 -14.101 1.00 94.31 186 SER A CA 1
ATOM 1442 C C . SER A 1 186 ? -0.210 -2.065 -12.632 1.00 94.31 186 SER A C 1
ATOM 1444 O O . SER A 1 186 ? -1.082 -1.529 -11.947 1.00 94.31 186 SER A O 1
ATOM 1446 N N . LYS A 1 187 ? 0.602 -3.008 -12.135 1.00 96.62 187 LYS A N 1
ATOM 1447 C CA . LYS A 1 187 ? 0.548 -3.432 -10.734 1.00 96.62 187 LYS A CA 1
ATOM 1448 C C . LYS A 1 187 ? 1.515 -2.653 -9.847 1.00 96.62 187 LYS A C 1
ATOM 1450 O O . LYS A 1 187 ? 2.627 -2.311 -10.255 1.00 96.62 187 LYS A O 1
ATOM 1455 N N . THR A 1 188 ? 1.110 -2.482 -8.596 1.00 96.44 188 THR A N 1
ATOM 1456 C CA . THR A 1 188 ? 2.003 -2.162 -7.483 1.00 96.44 188 THR A CA 1
ATOM 1457 C C . THR A 1 188 ? 2.347 -3.461 -6.766 1.00 96.44 188 THR A C 1
ATOM 1459 O O . THR A 1 188 ? 1.460 -4.144 -6.254 1.00 96.44 188 THR A O 1
ATOM 1462 N N . ILE A 1 189 ? 3.631 -3.814 -6.740 1.00 96.69 189 ILE A N 1
ATOM 1463 C CA . ILE A 1 189 ? 4.117 -5.018 -6.067 1.00 96.69 189 ILE A CA 1
ATOM 1464 C C . ILE A 1 189 ? 4.832 -4.623 -4.781 1.00 96.69 189 ILE A C 1
ATOM 1466 O O . ILE A 1 189 ? 5.838 -3.913 -4.817 1.00 96.69 189 ILE A O 1
ATOM 1470 N N . TYR A 1 190 ? 4.342 -5.133 -3.658 1.00 95.88 190 TYR A N 1
ATOM 1471 C CA . TYR A 1 190 ? 5.015 -5.081 -2.369 1.00 95.88 190 TYR A CA 1
ATOM 1472 C C . TYR A 1 190 ? 5.813 -6.373 -2.184 1.00 95.88 190 TYR A C 1
ATOM 1474 O O . TYR A 1 190 ? 5.254 -7.443 -1.932 1.00 95.88 190 TYR A O 1
ATOM 1482 N N . TYR A 1 191 ? 7.129 -6.279 -2.337 1.00 95.56 191 TYR A N 1
ATOM 1483 C CA . TYR A 1 191 ? 8.059 -7.381 -2.128 1.00 95.56 191 TYR A CA 1
ATOM 1484 C C . TYR A 1 191 ? 8.601 -7.374 -0.700 1.00 95.56 191 TYR A C 1
ATOM 1486 O O . TYR A 1 191 ? 9.100 -6.356 -0.220 1.00 95.56 191 TYR A O 1
ATOM 1494 N N . TYR A 1 192 ? 8.561 -8.530 -0.050 1.00 94.94 192 TYR A N 1
ATOM 1495 C CA . TYR A 1 192 ? 9.017 -8.732 1.319 1.00 94.94 192 TYR A CA 1
ATOM 1496 C C . TYR A 1 192 ? 10.239 -9.656 1.314 1.00 94.94 192 TYR A C 1
ATOM 1498 O O . TYR A 1 192 ? 10.073 -10.869 1.156 1.00 94.94 192 TYR A O 1
ATOM 1506 N N . PRO A 1 193 ? 11.463 -9.123 1.514 1.00 93.00 193 PRO A N 1
ATOM 1507 C CA . PRO A 1 193 ? 12.677 -9.936 1.589 1.00 93.00 193 PRO A CA 1
ATOM 1508 C C . PRO A 1 193 ? 12.606 -11.015 2.675 1.00 93.00 193 PRO A C 1
ATOM 1510 O O . PRO A 1 193 ? 13.178 -12.092 2.524 1.00 93.00 193 PRO A O 1
ATOM 1513 N N . ASN A 1 194 ? 11.895 -10.727 3.769 1.00 93.75 194 ASN A N 1
ATOM 1514 C CA . ASN A 1 194 ? 11.595 -11.687 4.818 1.00 93.75 194 ASN A CA 1
ATOM 1515 C C . ASN A 1 194 ? 10.137 -12.184 4.692 1.00 93.75 194 ASN A C 1
ATOM 1517 O O . ASN A 1 194 ? 9.206 -11.423 4.969 1.00 93.75 194 ASN A O 1
ATOM 1521 N N . PRO A 1 195 ? 9.897 -13.464 4.347 1.00 91.88 195 PRO A N 1
ATOM 1522 C CA . PRO A 1 195 ? 8.544 -13.999 4.193 1.00 91.88 195 PRO A CA 1
ATOM 1523 C C . PRO A 1 195 ? 7.679 -13.938 5.460 1.00 91.88 195 PRO A C 1
ATOM 1525 O O . PRO A 1 195 ? 6.453 -13.957 5.356 1.00 91.88 195 PRO A O 1
ATOM 1528 N N . SER A 1 196 ? 8.260 -13.870 6.667 1.00 91.25 196 SER A N 1
ATOM 1529 C CA . SER A 1 196 ? 7.451 -13.733 7.891 1.00 91.25 196 SER A CA 1
ATOM 1530 C C . SER A 1 196 ? 6.729 -12.386 7.964 1.00 91.25 196 SER A C 1
ATOM 1532 O O . SER A 1 196 ? 5.638 -12.305 8.535 1.00 91.25 196 SER A O 1
ATOM 1534 N N . THR A 1 197 ? 7.296 -11.350 7.341 1.00 91.31 197 THR A N 1
ATOM 1535 C CA . THR A 1 197 ? 6.736 -9.996 7.299 1.00 91.31 197 THR A CA 1
ATOM 1536 C C . THR A 1 197 ? 5.407 -9.952 6.546 1.00 91.31 197 THR A C 1
ATOM 1538 O O . THR A 1 197 ? 4.555 -9.157 6.911 1.00 91.31 197 THR A O 1
ATOM 1541 N N . LEU A 1 198 ? 5.157 -10.861 5.590 1.00 86.31 198 LEU A N 1
ATOM 1542 C CA . LEU A 1 198 ? 3.859 -11.013 4.901 1.00 86.31 198 LEU A CA 1
ATOM 1543 C C . LEU A 1 198 ? 2.704 -11.423 5.826 1.00 86.31 198 LEU A C 1
ATOM 1545 O O . LEU A 1 198 ? 1.543 -11.343 5.436 1.00 86.31 198 LEU A O 1
ATOM 1549 N N . LYS A 1 199 ? 3.004 -11.919 7.029 1.00 85.88 199 LYS A N 1
ATOM 1550 C CA . LYS A 1 199 ? 1.991 -12.328 8.012 1.00 85.88 199 LYS A CA 1
ATOM 1551 C C . LYS A 1 199 ? 1.959 -11.377 9.194 1.00 85.88 199 LYS A C 1
ATOM 1553 O O . LYS A 1 199 ? 0.888 -10.921 9.584 1.00 85.88 199 LYS A O 1
ATOM 1558 N N . THR A 1 200 ? 3.134 -11.088 9.748 1.00 88.06 200 THR A N 1
ATOM 1559 C CA . THR A 1 200 ? 3.260 -10.308 10.978 1.00 88.06 200 THR A CA 1
ATOM 1560 C C . THR A 1 200 ? 4.506 -9.424 10.911 1.00 88.06 200 THR A C 1
ATOM 1562 O O . THR A 1 200 ? 5.559 -9.834 11.409 1.00 88.06 200 THR A O 1
ATOM 1565 N N . PRO A 1 201 ? 4.404 -8.219 10.324 1.00 91.25 201 PRO A N 1
ATOM 1566 C CA . PRO A 1 201 ? 5.514 -7.275 10.296 1.00 91.25 201 PRO A CA 1
ATOM 1567 C C . PRO A 1 201 ? 6.030 -6.958 11.702 1.00 91.25 201 PRO A C 1
ATOM 1569 O O . PRO A 1 201 ? 5.245 -6.793 12.642 1.00 91.25 201 PRO A O 1
ATOM 1572 N N . GLN A 1 202 ? 7.350 -6.889 11.841 1.00 92.88 202 GLN A N 1
ATOM 1573 C CA . GLN A 1 202 ? 8.050 -6.445 13.044 1.00 92.88 202 GLN A CA 1
ATOM 1574 C C . GLN A 1 202 ? 8.720 -5.095 12.804 1.00 92.88 202 GLN A C 1
ATOM 1576 O O . GLN A 1 202 ? 9.022 -4.735 11.670 1.00 92.88 202 GLN A O 1
ATOM 1581 N N . THR A 1 203 ? 8.961 -4.332 13.871 1.00 92.75 203 THR A N 1
ATOM 1582 C CA . THR A 1 203 ? 9.694 -3.062 13.772 1.00 92.75 203 THR A CA 1
ATOM 1583 C C . THR A 1 203 ? 11.044 -3.283 13.087 1.00 92.75 203 THR A C 1
ATOM 1585 O O . THR A 1 203 ? 11.785 -4.191 13.464 1.00 92.75 203 THR A O 1
ATOM 1588 N N . ASN A 1 204 ? 11.365 -2.420 12.124 1.00 92.94 204 ASN A N 1
ATOM 1589 C CA . ASN A 1 204 ? 12.519 -2.483 11.222 1.00 92.94 204 ASN A CA 1
ATOM 1590 C C . ASN A 1 204 ? 12.459 -3.557 10.128 1.00 92.94 204 ASN A C 1
ATOM 1592 O O . ASN A 1 204 ? 13.420 -3.675 9.368 1.00 92.94 204 ASN A O 1
ATOM 1596 N N . ASP A 1 205 ? 11.361 -4.307 9.996 1.00 94.75 205 ASP A N 1
ATOM 1597 C CA . ASP A 1 205 ? 11.158 -5.123 8.801 1.00 94.75 205 ASP A CA 1
ATOM 1598 C C . ASP A 1 205 ? 11.101 -4.223 7.564 1.00 94.75 205 ASP A C 1
ATOM 1600 O O . ASP A 1 205 ? 10.521 -3.134 7.575 1.00 94.75 205 ASP A O 1
ATOM 1604 N N . GLU A 1 206 ? 11.684 -4.702 6.474 1.00 94.25 206 GLU A N 1
ATOM 1605 C CA . GLU A 1 206 ? 11.782 -3.960 5.225 1.00 94.25 206 GLU A CA 1
ATOM 1606 C C . GLU A 1 206 ? 10.830 -4.539 4.180 1.00 94.25 206 GLU A C 1
ATOM 1608 O O . GLU A 1 206 ? 10.583 -5.748 4.133 1.00 94.25 206 GLU A O 1
ATOM 1613 N N . ARG A 1 207 ? 10.343 -3.676 3.291 1.00 93.88 207 ARG A N 1
ATOM 1614 C CA . ARG A 1 207 ? 9.722 -4.085 2.031 1.00 93.88 207 ARG A CA 1
ATOM 1615 C C . ARG A 1 207 ? 10.187 -3.192 0.890 1.00 93.88 207 ARG A C 1
ATOM 1617 O O . ARG A 1 207 ? 10.599 -2.054 1.103 1.00 93.88 207 ARG A O 1
ATOM 1624 N N . LEU A 1 208 ? 10.095 -3.709 -0.326 1.00 93.75 208 LEU A N 1
ATOM 1625 C CA . LEU A 1 208 ? 10.380 -2.987 -1.560 1.00 93.75 208 LEU A CA 1
ATOM 1626 C C . LEU A 1 208 ? 9.079 -2.803 -2.345 1.00 93.75 208 LEU A C 1
ATOM 1628 O O . LEU A 1 208 ? 8.306 -3.747 -2.493 1.00 93.75 208 LEU A O 1
ATOM 1632 N N . VAL A 1 209 ? 8.836 -1.596 -2.847 1.00 94.12 209 VAL A N 1
ATOM 1633 C CA . VAL A 1 209 ? 7.626 -1.228 -3.588 1.00 94.12 209 VAL A CA 1
ATOM 1634 C C . VAL A 1 209 ? 7.974 -0.984 -5.049 1.00 94.12 209 VAL A C 1
ATOM 1636 O O . VAL A 1 209 ? 8.638 -0.003 -5.383 1.00 94.12 209 VAL A O 1
ATOM 1639 N N . TYR A 1 210 ? 7.502 -1.862 -5.929 1.00 93.56 210 TYR A N 1
ATOM 1640 C CA . TYR A 1 210 ? 7.672 -1.753 -7.376 1.00 93.56 210 TYR A CA 1
ATOM 1641 C C . TYR A 1 210 ? 6.382 -1.240 -8.014 1.00 93.56 210 TYR A C 1
ATOM 1643 O O . TYR A 1 210 ? 5.326 -1.837 -7.825 1.00 93.56 210 TYR A O 1
ATOM 1651 N N . ILE A 1 211 ? 6.464 -0.176 -8.814 1.00 93.56 211 ILE A N 1
ATOM 1652 C CA . ILE A 1 211 ? 5.325 0.356 -9.577 1.00 93.56 211 ILE A CA 1
ATOM 1653 C C . ILE A 1 211 ? 5.560 0.071 -11.059 1.00 93.56 211 ILE A C 1
ATOM 1655 O O . ILE A 1 211 ? 6.337 0.764 -11.719 1.00 93.56 211 ILE A O 1
ATOM 1659 N N . PHE A 1 212 ? 4.922 -0.978 -11.570 1.00 94.38 212 PHE A N 1
ATOM 1660 C CA . PHE A 1 212 ? 5.111 -1.429 -12.944 1.00 94.38 212 PHE A CA 1
ATOM 1661 C C . PHE A 1 212 ? 4.416 -0.509 -13.946 1.00 94.38 212 PHE A C 1
ATOM 1663 O O . PHE A 1 212 ? 3.312 -0.010 -13.716 1.00 94.38 212 PHE A O 1
ATOM 1670 N N . ASP A 1 213 ? 5.044 -0.333 -15.108 1.00 92.19 213 ASP A N 1
ATOM 1671 C CA . ASP A 1 213 ? 4.431 0.388 -16.215 1.00 92.19 213 ASP A CA 1
ATOM 1672 C C . ASP A 1 213 ? 3.253 -0.404 -16.820 1.00 92.19 213 ASP A C 1
ATOM 1674 O O . ASP A 1 213 ? 3.161 -1.630 -16.711 1.00 92.19 213 ASP A O 1
ATOM 1678 N N . SER A 1 214 ? 2.330 0.300 -17.471 1.00 93.00 214 SER A N 1
ATOM 1679 C CA . SER A 1 214 ? 1.120 -0.296 -18.050 1.00 93.00 214 SER A CA 1
ATOM 1680 C C . SER A 1 214 ? 1.323 -0.915 -19.437 1.00 93.00 214 SER A C 1
ATOM 1682 O O . SER A 1 214 ? 0.411 -1.543 -19.977 1.00 93.00 214 SER A O 1
ATOM 1684 N N . ILE A 1 215 ? 2.501 -0.747 -20.042 1.00 93.94 215 ILE A N 1
ATOM 1685 C CA . ILE A 1 215 ? 2.744 -1.026 -21.459 1.00 93.94 215 ILE A CA 1
ATOM 1686 C C . ILE A 1 215 ? 3.521 -2.326 -21.633 1.00 93.94 215 ILE A C 1
ATOM 1688 O O . ILE A 1 215 ? 3.053 -3.269 -22.278 1.00 93.94 215 ILE A O 1
ATOM 1692 N N . ARG A 1 216 ? 4.721 -2.383 -21.067 1.00 92.62 216 ARG A N 1
ATOM 1693 C CA . ARG A 1 216 ? 5.701 -3.448 -21.222 1.00 92.62 216 ARG A CA 1
ATOM 1694 C C . ARG A 1 216 ? 5.835 -4.289 -19.957 1.00 92.62 216 ARG A C 1
ATOM 1696 O O . ARG A 1 216 ? 5.990 -5.498 -20.099 1.00 92.62 216 ARG A O 1
ATOM 1703 N N . GLY A 1 217 ? 5.672 -3.700 -18.774 1.00 93.50 217 GLY A N 1
ATOM 1704 C CA . GLY A 1 217 ? 5.823 -4.392 -17.492 1.00 93.50 217 GLY A CA 1
ATOM 1705 C C . GLY A 1 217 ? 7.292 -4.606 -17.132 1.00 93.50 217 GLY A C 1
ATOM 1706 O O . GLY A 1 217 ? 7.661 -5.677 -16.658 1.00 93.50 217 GLY A O 1
ATOM 1707 N N . VAL A 1 218 ? 8.146 -3.624 -17.417 1.00 93.00 218 VAL A N 1
ATOM 1708 C CA . VAL A 1 218 ? 9.554 -3.653 -17.010 1.00 93.00 218 VAL A CA 1
ATOM 1709 C C . VAL A 1 218 ? 9.624 -3.431 -15.504 1.00 93.00 218 VAL A C 1
ATOM 1711 O O . VAL A 1 218 ? 9.050 -2.471 -14.990 1.00 93.00 218 VAL A O 1
ATOM 1714 N N . CYS A 1 219 ? 10.335 -4.305 -14.794 1.00 92.94 219 CYS A N 1
ATOM 1715 C CA . CYS A 1 219 ? 10.538 -4.168 -13.361 1.00 92.94 219 CYS A CA 1
ATOM 1716 C C . CYS A 1 219 ? 11.329 -2.886 -13.067 1.00 92.94 219 CYS A C 1
ATOM 1718 O O . CYS A 1 219 ? 12.490 -2.783 -13.481 1.00 92.94 219 CYS A O 1
ATOM 1720 N N . PRO A 1 220 ? 10.738 -1.914 -12.356 1.00 90.19 220 PRO A N 1
ATOM 1721 C CA . PRO A 1 220 ? 11.415 -0.669 -12.031 1.00 90.19 220 PRO A CA 1
ATOM 1722 C C . PRO A 1 220 ? 12.410 -0.882 -10.886 1.00 90.19 220 PRO A C 1
ATOM 1724 O O . PRO A 1 220 ? 12.482 -1.954 -10.281 1.00 90.19 220 PRO A O 1
ATOM 1727 N N . TYR A 1 221 ? 13.127 0.179 -10.533 1.00 88.19 221 TYR A N 1
ATOM 1728 C CA . TYR A 1 221 ? 13.717 0.281 -9.202 1.00 88.19 221 TYR A CA 1
ATOM 1729 C C . TYR A 1 221 ? 12.599 0.399 -8.173 1.00 88.19 221 TYR A C 1
ATOM 1731 O O . TYR A 1 221 ? 11.639 1.146 -8.382 1.00 88.19 221 TYR A O 1
ATOM 1739 N N . ALA A 1 222 ? 12.717 -0.357 -7.087 1.00 89.56 222 ALA A N 1
ATOM 1740 C CA . ALA A 1 222 ? 11.738 -0.317 -6.020 1.00 89.56 222 ALA A CA 1
ATOM 1741 C C . ALA A 1 222 ? 12.077 0.725 -4.973 1.00 89.56 222 ALA A C 1
ATOM 1743 O O . ALA A 1 222 ? 13.212 0.758 -4.509 1.00 89.56 222 ALA A O 1
ATOM 1744 N N . ASN A 1 223 ? 11.056 1.442 -4.513 1.00 90.00 223 ASN A N 1
ATOM 1745 C CA . ASN A 1 223 ? 11.147 2.271 -3.323 1.00 90.00 223 ASN A CA 1
ATOM 1746 C C . ASN A 1 223 ? 11.220 1.388 -2.074 1.00 90.00 223 ASN A C 1
ATOM 1748 O O . ASN A 1 223 ? 10.401 0.483 -1.896 1.00 90.00 223 ASN A O 1
ATOM 1752 N N . LYS A 1 224 ? 12.205 1.632 -1.215 1.00 92.19 224 LYS A N 1
ATOM 1753 C CA . LYS A 1 224 ? 12.373 0.879 0.023 1.00 92.19 224 LYS A CA 1
ATOM 1754 C C . LYS A 1 224 ? 11.557 1.517 1.139 1.00 92.19 224 LYS A C 1
ATOM 1756 O O . LYS A 1 224 ? 11.683 2.709 1.409 1.00 92.19 224 LYS A O 1
ATOM 1761 N N . GLN A 1 225 ? 10.797 0.686 1.843 1.00 93.94 225 GLN A N 1
ATOM 1762 C CA . GLN A 1 225 ? 10.029 1.078 3.016 1.00 93.94 225 GLN A CA 1
ATOM 1763 C C . GLN A 1 225 ? 10.418 0.255 4.242 1.00 93.94 225 GLN A C 1
ATOM 1765 O O . GLN A 1 225 ? 10.762 -0.923 4.129 1.00 93.94 225 GLN A O 1
ATOM 1770 N N . ILE A 1 226 ? 10.335 0.877 5.417 1.00 94.06 226 ILE A N 1
ATOM 1771 C CA . ILE A 1 226 ? 10.673 0.273 6.710 1.00 94.06 226 ILE A CA 1
ATOM 1772 C C . ILE A 1 226 ? 9.446 0.326 7.620 1.00 94.06 226 ILE A C 1
ATOM 1774 O O . ILE A 1 226 ? 8.766 1.349 7.695 1.00 94.06 226 ILE A O 1
ATOM 1778 N N . PHE A 1 227 ? 9.160 -0.776 8.311 1.00 93.88 227 PHE A N 1
ATOM 1779 C CA . PHE A 1 227 ? 8.076 -0.859 9.283 1.00 93.88 227 PHE A CA 1
ATOM 1780 C C . PHE A 1 227 ? 8.467 -0.162 10.592 1.00 93.88 227 PHE A C 1
ATOM 1782 O O . PHE A 1 227 ? 9.399 -0.584 11.280 1.00 93.88 227 PHE A O 1
ATOM 1789 N N . ASN A 1 228 ? 7.771 0.917 10.940 1.00 89.62 228 ASN A N 1
ATOM 1790 C CA . ASN A 1 228 ? 8.115 1.765 12.079 1.00 89.62 228 ASN A CA 1
ATOM 1791 C C . ASN A 1 228 ? 7.390 1.361 13.382 1.00 89.62 228 ASN A C 1
ATOM 1793 O O . ASN A 1 228 ? 6.523 0.487 13.412 1.00 89.62 228 ASN A O 1
ATOM 1797 N N . GLU A 1 229 ? 7.722 2.036 14.487 1.00 86.25 229 GLU A N 1
ATOM 1798 C CA . GLU A 1 229 ? 7.085 1.821 15.799 1.00 86.25 229 GLU A CA 1
ATOM 1799 C C . GLU A 1 229 ? 5.584 2.160 15.817 1.00 86.25 229 GLU A C 1
ATOM 1801 O O . GLU A 1 229 ? 4.831 1.632 16.639 1.00 86.25 229 GLU A O 1
ATOM 1806 N N . SER A 1 230 ? 5.135 3.008 14.888 1.00 81.50 230 SER A N 1
ATOM 1807 C CA . SER A 1 230 ? 3.724 3.342 14.671 1.00 81.50 230 SER A CA 1
ATOM 1808 C C . SER A 1 230 ? 2.964 2.272 13.881 1.00 81.50 230 SER A C 1
ATOM 1810 O O . SER A 1 230 ? 1.773 2.441 13.643 1.00 81.50 230 SER A O 1
ATOM 1812 N N . LYS A 1 231 ? 3.615 1.147 13.549 1.00 84.19 231 LYS A N 1
ATOM 1813 C CA . LYS A 1 231 ? 3.059 0.025 12.783 1.00 84.19 231 LYS A CA 1
ATOM 1814 C C . LYS A 1 231 ? 2.659 0.394 11.356 1.00 84.19 231 LYS A C 1
ATOM 1816 O O . LYS A 1 231 ? 1.685 -0.138 10.827 1.00 84.19 231 LYS A O 1
ATOM 1821 N N . GLU A 1 232 ? 3.424 1.276 10.731 1.00 85.50 232 GLU A N 1
ATOM 1822 C CA . GLU A 1 232 ? 3.257 1.672 9.337 1.00 85.50 232 GLU A CA 1
ATOM 1823 C C . GLU A 1 232 ? 4.560 1.424 8.569 1.00 85.50 232 GLU A C 1
ATOM 1825 O O . GLU A 1 232 ? 5.657 1.568 9.114 1.00 85.50 232 GLU A O 1
ATOM 1830 N N . PHE A 1 233 ? 4.448 1.061 7.291 1.00 90.81 233 PHE A N 1
ATOM 1831 C CA . PHE A 1 233 ? 5.587 1.095 6.379 1.00 90.81 233 PHE A CA 1
ATOM 1832 C C . PHE A 1 233 ? 5.782 2.526 5.888 1.00 90.81 233 PHE A C 1
ATOM 1834 O O . PHE A 1 233 ? 4.893 3.084 5.246 1.00 90.81 233 PHE A O 1
ATOM 1841 N N . ILE A 1 234 ? 6.944 3.102 6.178 1.00 90.50 234 ILE A N 1
ATOM 1842 C CA . ILE A 1 234 ? 7.317 4.451 5.747 1.00 90.50 234 ILE A CA 1
ATOM 1843 C C . ILE A 1 234 ? 8.453 4.390 4.737 1.00 90.50 234 ILE A C 1
ATOM 1845 O O . ILE A 1 234 ? 9.302 3.501 4.818 1.00 90.50 234 ILE A O 1
ATOM 1849 N N . ASP A 1 235 ? 8.466 5.332 3.798 1.00 90.12 235 ASP A N 1
ATOM 1850 C CA . ASP A 1 235 ? 9.564 5.482 2.845 1.00 90.12 235 ASP A CA 1
ATOM 1851 C C . ASP A 1 235 ? 10.880 5.706 3.594 1.00 90.12 235 ASP A C 1
ATOM 1853 O O . ASP A 1 235 ? 10.969 6.530 4.505 1.00 90.12 235 ASP A O 1
ATOM 1857 N N . SER A 1 236 ? 11.900 4.935 3.226 1.00 83.19 236 SER A N 1
ATOM 1858 C CA . SER A 1 236 ? 13.265 5.200 3.671 1.00 83.19 236 SER A CA 1
ATOM 1859 C C . SER A 1 236 ? 13.873 6.304 2.806 1.00 83.19 236 SER A C 1
ATOM 1861 O O . SER A 1 236 ? 13.569 6.391 1.620 1.00 83.19 236 SER A O 1
ATOM 1863 N N . GLU A 1 237 ? 14.762 7.126 3.369 1.00 66.44 237 GLU A N 1
ATOM 1864 C CA . GLU A 1 237 ? 15.463 8.219 2.663 1.00 66.44 237 GLU A CA 1
ATOM 1865 C C . GLU A 1 237 ? 16.465 7.731 1.590 1.00 66.44 237 GLU A C 1
ATOM 1867 O O . GLU A 1 237 ? 17.449 8.403 1.290 1.00 66.44 237 GLU A O 1
ATOM 1872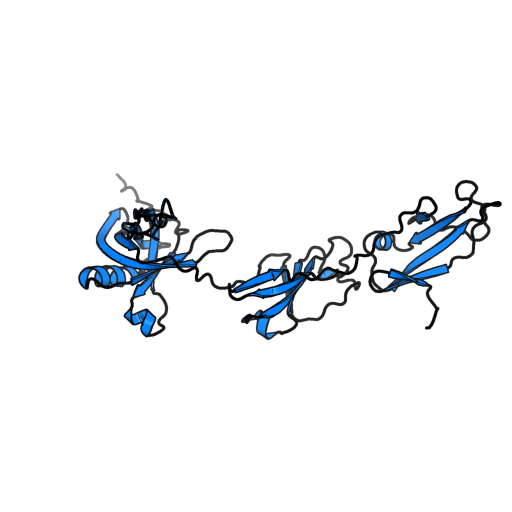 N N . GLN A 1 238 ? 16.276 6.543 1.011 1.00 60.12 238 GLN A N 1
ATOM 1873 C CA . GLN A 1 238 ? 17.153 6.052 -0.042 1.00 60.12 238 GLN A CA 1
ATOM 1874 C C . GLN A 1 238 ? 16.886 6.794 -1.354 1.00 60.12 238 GLN A C 1
ATOM 1876 O O . GLN A 1 238 ? 15.883 6.569 -2.030 1.00 60.12 238 GLN A O 1
ATOM 1881 N N . GLU A 1 239 ? 17.832 7.650 -1.738 1.00 54.12 239 GLU A N 1
ATOM 1882 C CA . GLU A 1 239 ? 17.938 8.165 -3.099 1.00 54.12 239 GLU A CA 1
ATOM 1883 C C . GLU A 1 239 ? 18.171 6.990 -4.059 1.00 54.12 239 GLU A C 1
ATOM 1885 O O . GLU A 1 239 ? 19.117 6.210 -3.915 1.00 54.12 239 GLU A O 1
ATOM 1890 N N . HIS A 1 240 ? 17.287 6.831 -5.043 1.00 58.72 240 HIS A N 1
ATOM 1891 C CA . HIS A 1 240 ? 17.544 5.915 -6.145 1.00 58.72 240 HIS A CA 1
ATOM 1892 C C . HIS A 1 240 ? 18.558 6.541 -7.092 1.00 58.72 240 HIS A C 1
ATOM 1894 O O . HIS A 1 240 ? 18.289 7.600 -7.656 1.00 58.72 240 HIS A O 1
ATOM 1900 N N . GLU A 1 241 ? 19.678 5.848 -7.311 1.00 54.59 241 GLU A N 1
ATOM 1901 C CA . GLU A 1 241 ? 20.570 6.154 -8.426 1.00 54.59 241 GLU A CA 1
ATOM 1902 C C . GLU A 1 241 ? 19.779 6.102 -9.744 1.00 54.59 241 GLU A C 1
ATOM 1904 O O . GLU A 1 241 ? 19.075 5.133 -10.050 1.00 54.59 241 GLU A O 1
ATOM 1909 N N . ASP A 1 242 ? 19.878 7.219 -10.460 1.00 60.47 242 ASP A N 1
ATOM 1910 C CA . ASP A 1 242 ? 19.125 7.682 -11.622 1.00 60.47 242 ASP A CA 1
ATOM 1911 C C . ASP A 1 242 ? 18.439 6.601 -12.465 1.00 60.47 242 ASP A C 1
ATOM 1913 O O . ASP A 1 242 ? 19.095 5.778 -13.106 1.00 60.47 242 ASP A O 1
ATOM 1917 N N . LYS A 1 243 ? 17.100 6.682 -12.560 1.00 72.25 243 LYS A N 1
ATOM 1918 C CA . LYS A 1 243 ? 16.325 6.053 -13.647 1.00 72.25 243 LYS A CA 1
ATOM 1919 C C . LYS A 1 243 ? 17.017 6.356 -14.973 1.00 72.25 243 LYS A C 1
ATOM 1921 O O . LYS A 1 243 ? 17.421 7.496 -15.186 1.00 72.25 243 LYS A O 1
ATOM 1926 N N . TRP A 1 244 ? 17.108 5.380 -15.878 1.00 83.31 244 TRP A N 1
ATOM 1927 C CA . TRP A 1 244 ? 17.644 5.656 -17.211 1.00 83.31 244 TRP A CA 1
ATOM 1928 C C . TRP A 1 244 ? 16.951 6.874 -17.837 1.00 83.31 244 TRP A C 1
ATOM 1930 O O . TRP A 1 244 ? 15.721 6.936 -17.917 1.00 83.31 244 TRP A O 1
ATOM 1940 N N . VAL A 1 245 ? 17.765 7.821 -18.294 1.00 84.62 245 VAL A N 1
ATOM 1941 C CA . VAL A 1 245 ? 17.331 8.993 -19.046 1.00 84.62 245 VAL A CA 1
ATOM 1942 C C . VAL A 1 245 ? 17.943 8.890 -20.433 1.00 84.62 245 VAL A C 1
ATOM 1944 O O . VAL A 1 245 ? 19.133 8.600 -20.580 1.00 84.62 245 VAL A O 1
ATOM 1947 N N . LYS A 1 246 ? 17.118 9.111 -21.457 1.00 89.12 246 LYS A N 1
ATOM 1948 C CA . LYS A 1 246 ? 17.604 9.229 -22.832 1.00 89.12 246 LYS A CA 1
ATOM 1949 C C . LYS A 1 246 ? 18.625 10.360 -22.927 1.00 89.12 246 LYS A C 1
ATOM 1951 O O . LYS A 1 246 ? 18.486 11.384 -22.261 1.00 89.12 246 LYS A O 1
ATOM 1956 N N . GLU A 1 247 ? 19.630 10.178 -23.766 1.00 90.81 247 GLU A N 1
ATOM 1957 C CA . GLU A 1 247 ? 20.589 11.235 -24.039 1.00 90.81 247 GLU A CA 1
ATOM 1958 C C . GLU A 1 247 ? 19.883 12.455 -24.665 1.00 90.81 247 GLU A C 1
ATOM 1960 O O . GLU A 1 247 ? 19.121 12.318 -25.619 1.00 90.81 247 GLU A O 1
ATOM 1965 N N . ASP A 1 248 ? 20.119 13.647 -24.113 1.00 88.81 248 ASP A N 1
ATOM 1966 C CA . ASP A 1 248 ? 19.525 14.905 -24.582 1.00 88.81 248 ASP A CA 1
ATOM 1967 C C . ASP A 1 248 ? 20.643 15.849 -25.046 1.00 88.81 248 ASP A C 1
ATOM 1969 O O . ASP A 1 248 ? 21.147 16.679 -24.293 1.00 88.81 248 ASP A O 1
ATOM 1973 N N . ASP A 1 249 ? 21.101 15.632 -26.279 1.00 93.44 249 ASP A N 1
ATOM 1974 C CA . ASP A 1 249 ? 22.129 16.427 -26.958 1.00 93.44 249 ASP A CA 1
ATOM 1975 C C . ASP A 1 249 ? 21.608 16.789 -28.351 1.00 93.44 249 ASP A C 1
ATOM 1977 O O . ASP A 1 249 ? 21.035 15.947 -29.046 1.00 93.44 249 ASP A O 1
ATOM 1981 N N . GLU A 1 250 ? 21.830 18.028 -28.790 1.00 90.94 250 GLU A N 1
ATOM 1982 C CA . GLU A 1 250 ? 21.382 18.519 -30.100 1.00 90.94 250 GLU A CA 1
ATOM 1983 C C . GLU A 1 250 ? 21.933 17.701 -31.282 1.00 90.94 250 GLU A C 1
ATOM 1985 O O . GLU A 1 250 ? 21.384 17.740 -32.388 1.00 90.94 250 GLU A O 1
ATOM 1990 N N . ASN A 1 251 ? 23.029 16.967 -31.077 1.00 93.69 251 ASN A N 1
ATOM 1991 C CA . ASN A 1 251 ? 23.662 16.104 -32.062 1.00 93.69 251 ASN A CA 1
ATOM 1992 C C . ASN A 1 251 ? 23.230 14.641 -31.967 1.00 93.69 251 ASN A C 1
ATOM 1994 O O . ASN A 1 251 ? 23.706 13.827 -32.760 1.00 93.69 251 ASN A O 1
ATOM 1998 N N . ILE A 1 252 ? 22.330 14.298 -31.048 1.00 96.06 252 ILE A N 1
ATOM 1999 C CA . ILE A 1 252 ? 21.803 12.948 -30.874 1.00 96.06 252 ILE A CA 1
ATOM 2000 C C . ILE A 1 252 ? 20.371 12.868 -31.400 1.00 96.06 252 ILE A C 1
ATOM 2002 O O . ILE A 1 252 ? 19.522 13.710 -31.128 1.00 96.06 252 ILE A O 1
ATOM 2006 N N . ILE A 1 253 ? 20.096 11.808 -32.156 1.00 95.75 253 ILE A N 1
ATOM 2007 C CA . ILE A 1 253 ? 18.772 11.493 -32.685 1.00 95.75 253 ILE A CA 1
ATOM 2008 C C . ILE A 1 253 ? 18.392 10.091 -32.225 1.00 95.75 253 ILE A C 1
ATOM 2010 O O . ILE A 1 253 ? 19.146 9.137 -32.418 1.00 95.75 253 ILE A O 1
ATOM 2014 N N . HIS A 1 254 ? 17.201 9.959 -31.647 1.00 96.12 254 HIS A N 1
ATOM 2015 C CA . HIS A 1 254 ? 16.607 8.669 -31.311 1.00 96.12 254 HIS A CA 1
ATOM 2016 C C . HIS A 1 254 ? 15.582 8.291 -32.381 1.00 96.12 254 HIS A C 1
ATOM 2018 O O . HIS A 1 254 ? 14.632 9.035 -32.620 1.00 96.12 254 HIS A O 1
ATOM 2024 N N . GLU A 1 255 ? 15.764 7.135 -33.012 1.00 95.50 255 GLU A N 1
ATOM 2025 C CA . GLU A 1 255 ? 14.953 6.675 -34.141 1.00 95.50 255 GLU A CA 1
ATOM 2026 C C . GLU A 1 255 ? 14.372 5.282 -33.863 1.00 95.50 255 GLU A C 1
ATOM 2028 O O . GLU A 1 255 ? 15.033 4.413 -33.297 1.00 95.50 255 GLU A O 1
ATOM 2033 N N . ILE A 1 256 ? 13.118 5.068 -34.258 1.00 95.88 256 ILE A N 1
ATOM 2034 C CA . ILE A 1 256 ? 12.351 3.835 -33.999 1.00 95.88 256 ILE A CA 1
ATOM 2035 C C . ILE A 1 256 ? 11.740 3.228 -35.271 1.00 95.88 256 ILE A C 1
ATOM 2037 O O . ILE A 1 256 ? 11.210 2.121 -35.227 1.00 95.88 256 ILE A O 1
ATOM 2041 N N . LYS A 1 257 ? 11.764 3.948 -36.399 1.00 94.50 257 LYS A N 1
ATOM 2042 C CA . LYS A 1 257 ? 11.145 3.537 -37.667 1.00 94.50 257 LYS A CA 1
ATOM 2043 C C . LYS A 1 257 ? 12.176 3.248 -38.747 1.00 94.50 257 LYS A C 1
ATOM 2045 O O . LYS A 1 257 ? 12.097 2.206 -39.390 1.00 94.50 257 LYS A O 1
ATOM 2050 N N . ASN A 1 258 ? 13.120 4.164 -38.951 1.00 93.12 258 ASN A N 1
ATOM 2051 C CA . ASN A 1 258 ? 14.007 4.136 -40.112 1.00 93.12 258 ASN A CA 1
ATOM 2052 C C . ASN A 1 258 ? 15.452 3.835 -39.698 1.00 93.12 258 ASN A C 1
ATOM 2054 O O . ASN A 1 258 ? 16.175 4.725 -39.263 1.00 93.12 258 ASN A O 1
ATOM 2058 N N . GLU A 1 259 ? 15.888 2.583 -39.846 1.00 95.50 259 GLU A N 1
ATOM 2059 C CA . GLU A 1 259 ? 17.287 2.217 -39.597 1.00 95.50 259 GLU A CA 1
ATOM 2060 C C . GLU A 1 259 ? 18.215 2.864 -40.651 1.00 95.50 259 GLU A C 1
ATOM 2062 O O . GLU A 1 259 ? 17.973 2.700 -41.853 1.00 95.50 259 GLU A O 1
ATOM 2067 N N . PRO A 1 260 ? 19.290 3.571 -40.248 1.00 94.81 260 PRO A N 1
ATOM 2068 C CA . PRO A 1 260 ? 20.291 4.068 -41.186 1.00 94.81 260 PRO A CA 1
ATOM 2069 C C . PRO A 1 260 ? 20.989 2.936 -41.948 1.00 94.81 260 PRO A C 1
ATOM 2071 O O . PRO A 1 260 ? 21.362 1.910 -41.377 1.00 94.81 260 PRO A O 1
ATOM 2074 N N . THR A 1 261 ? 21.226 3.147 -43.242 1.00 95.19 261 THR A N 1
ATOM 2075 C CA . THR A 1 261 ? 21.966 2.203 -44.086 1.00 95.19 261 THR A CA 1
ATOM 2076 C C . THR A 1 261 ? 23.432 2.615 -44.163 1.00 95.19 261 THR A C 1
ATOM 2078 O O . THR A 1 261 ? 23.754 3.755 -44.499 1.00 95.19 261 THR A O 1
ATOM 2081 N N . GLN A 1 262 ? 24.339 1.685 -43.860 1.00 93.88 262 GLN A N 1
ATOM 2082 C CA . GLN A 1 262 ? 25.781 1.930 -43.926 1.00 93.88 262 GLN A CA 1
ATOM 2083 C C . GLN A 1 262 ? 26.189 2.435 -45.317 1.00 93.88 262 GLN A C 1
ATOM 2085 O O . GLN A 1 262 ? 25.811 1.856 -46.334 1.00 93.88 262 GLN A O 1
ATOM 2090 N N . GLY A 1 263 ? 27.011 3.485 -45.358 1.00 91.81 263 GLY A N 1
ATOM 2091 C CA . GLY A 1 263 ? 27.526 4.042 -46.610 1.00 91.81 263 GLY A CA 1
ATOM 2092 C C . GLY A 1 263 ? 26.540 4.943 -47.362 1.00 91.81 263 GLY A C 1
ATOM 2093 O O . GLY A 1 263 ? 26.944 5.584 -48.328 1.00 91.81 263 GLY A O 1
ATOM 2094 N N . GLN A 1 264 ? 25.279 5.039 -46.924 1.00 95.81 264 GLN A N 1
ATOM 2095 C CA . GLN A 1 264 ? 24.325 6.003 -47.466 1.00 95.81 264 GLN A CA 1
ATOM 2096 C C . GLN A 1 264 ? 24.617 7.413 -46.929 1.00 95.81 264 GLN A C 1
ATOM 2098 O O . GLN A 1 264 ? 24.990 7.586 -45.766 1.00 95.81 264 GLN A O 1
ATOM 2103 N N . THR A 1 265 ? 24.431 8.420 -47.784 1.00 95.69 265 THR A N 1
ATOM 2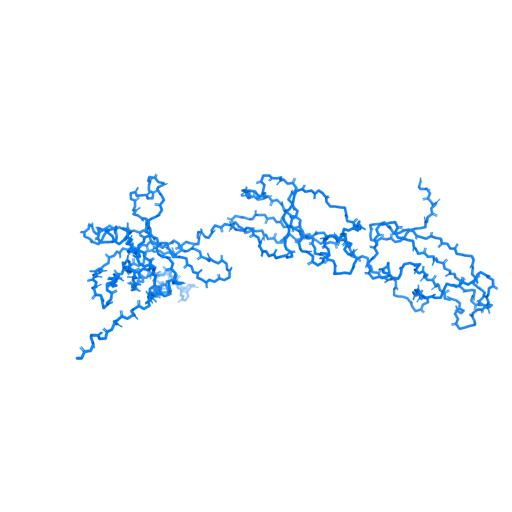104 C CA . THR A 1 265 ? 24.567 9.839 -47.431 1.00 95.69 265 THR A CA 1
ATOM 2105 C C . THR A 1 265 ? 23.253 10.408 -46.904 1.00 95.69 265 THR A C 1
ATOM 2107 O O . THR A 1 265 ? 22.214 10.298 -47.556 1.00 95.69 265 THR A O 1
ATOM 2110 N N . TYR A 1 266 ? 23.331 11.078 -45.756 1.00 93.94 266 TYR A N 1
ATOM 2111 C CA . TYR A 1 266 ? 22.240 11.811 -45.123 1.00 93.94 266 TYR A CA 1
ATOM 2112 C C . TYR A 1 266 ? 22.671 13.266 -44.896 1.00 93.94 266 TYR A C 1
ATOM 2114 O O . TYR A 1 266 ? 23.270 13.596 -43.874 1.00 93.94 266 TYR A O 1
ATOM 2122 N N . GLU A 1 267 ? 22.392 14.142 -45.865 1.00 93.31 267 GLU A N 1
ATOM 2123 C CA . GLU A 1 267 ? 22.841 15.547 -45.849 1.00 93.31 267 GLU A CA 1
ATOM 2124 C C . GLU A 1 267 ? 22.369 16.322 -44.609 1.00 93.31 267 GLU 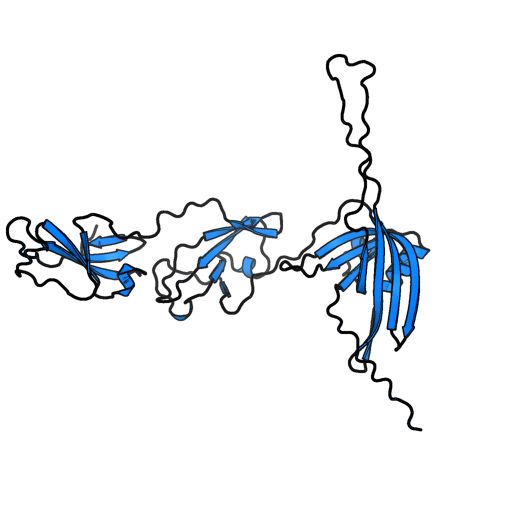A C 1
ATOM 2126 O O . GLU A 1 267 ? 23.150 17.044 -43.994 1.00 93.31 267 GLU A O 1
ATOM 2131 N N . GLU A 1 268 ? 21.120 16.116 -44.191 1.00 93.38 268 GLU A N 1
ATOM 2132 C CA . GLU A 1 268 ? 20.522 16.794 -43.032 1.00 93.38 268 GLU A CA 1
ATOM 2133 C C . GLU A 1 268 ? 21.032 16.260 -41.683 1.00 93.38 268 GLU A C 1
ATOM 2135 O O . GLU A 1 268 ? 20.824 16.888 -40.647 1.00 93.38 268 GLU A O 1
ATOM 2140 N N . LEU A 1 269 ? 21.713 15.108 -41.682 1.00 94.12 269 LEU A N 1
ATOM 2141 C CA . LEU A 1 269 ? 22.187 14.424 -40.475 1.00 94.12 269 LEU A CA 1
ATOM 2142 C C . LEU A 1 269 ? 23.708 14.535 -40.297 1.00 94.12 269 LEU A C 1
ATOM 2144 O O . LEU A 1 269 ? 24.287 13.823 -39.478 1.00 94.12 269 LEU A O 1
ATOM 2148 N N . LYS A 1 270 ? 24.379 15.419 -41.045 1.00 95.75 270 LYS A N 1
ATOM 2149 C CA . LYS A 1 270 ? 25.830 15.638 -40.936 1.00 95.75 270 LYS A CA 1
ATOM 2150 C C . LYS A 1 270 ? 26.253 15.935 -39.498 1.00 95.75 270 LYS A C 1
ATOM 2152 O O . LYS A 1 270 ? 25.718 16.830 -38.848 1.00 95.75 270 LYS A O 1
ATOM 2157 N N . GLY A 1 271 ? 27.227 15.168 -39.009 1.00 94.00 271 GLY A N 1
ATOM 2158 C CA . GLY A 1 271 ? 27.771 15.296 -37.655 1.00 94.00 271 GLY A CA 1
ATOM 2159 C C . GLY A 1 271 ? 26.873 14.740 -36.545 1.00 94.00 271 GLY A C 1
ATOM 2160 O O . GLY A 1 271 ? 27.243 14.833 -35.376 1.00 94.00 271 GLY A O 1
ATOM 2161 N N . LYS A 1 272 ? 25.713 14.158 -36.876 1.00 96.50 272 LYS A N 1
ATOM 2162 C CA . LYS A 1 272 ? 24.775 13.603 -35.894 1.00 96.50 272 LYS A CA 1
ATOM 2163 C C . LYS A 1 272 ? 25.113 12.154 -35.535 1.00 96.50 272 LYS A C 1
ATOM 2165 O O . LYS A 1 272 ? 25.620 11.376 -36.347 1.00 96.50 272 LYS A O 1
ATOM 2170 N N . THR A 1 273 ? 24.794 11.783 -34.300 1.00 96.88 273 THR A N 1
ATOM 2171 C CA . THR A 1 273 ? 24.760 10.403 -33.811 1.00 96.88 273 THR A CA 1
ATOM 2172 C C . THR A 1 273 ? 23.316 9.928 -33.779 1.00 96.88 273 THR A C 1
ATOM 2174 O O . THR A 1 273 ? 22.453 10.599 -33.221 1.00 96.88 273 THR A O 1
ATOM 2177 N N . ILE A 1 274 ? 23.053 8.756 -34.348 1.00 96.75 274 ILE A N 1
ATOM 2178 C CA . ILE A 1 274 ? 21.714 8.170 -34.402 1.00 96.75 274 ILE A CA 1
ATOM 2179 C C . ILE A 1 274 ? 21.704 6.907 -33.544 1.00 96.75 274 ILE A C 1
ATOM 2181 O O . ILE A 1 274 ? 22.465 5.972 -33.804 1.00 96.75 274 ILE A O 1
ATOM 2185 N N . TYR A 1 275 ? 20.826 6.867 -32.545 1.00 97.31 275 TYR A N 1
ATOM 2186 C CA . TYR A 1 275 ? 20.469 5.655 -31.817 1.00 97.31 275 TYR A CA 1
ATOM 2187 C C . TYR A 1 275 ? 19.173 5.095 -32.396 1.00 97.31 275 TYR A C 1
ATOM 2189 O O . TYR A 1 275 ? 18.090 5.634 -32.167 1.00 97.31 275 TYR A O 1
ATOM 2197 N N . PHE A 1 276 ? 19.287 4.007 -33.150 1.00 97.38 276 PHE A N 1
ATOM 2198 C CA . PHE A 1 276 ? 18.146 3.263 -33.660 1.00 97.38 276 PHE A CA 1
ATOM 2199 C C . PHE A 1 276 ? 17.732 2.174 -32.667 1.00 97.38 276 PHE A C 1
ATOM 2201 O O . PHE A 1 276 ? 18.571 1.393 -32.210 1.00 97.38 276 PHE A O 1
ATOM 2208 N N . TYR A 1 277 ? 16.440 2.095 -32.365 1.00 97.12 277 TYR A N 1
ATOM 2209 C CA . TYR A 1 277 ? 15.857 1.119 -31.449 1.00 97.12 277 TYR A CA 1
ATOM 2210 C C . TYR A 1 277 ? 15.001 0.121 -32.244 1.00 97.12 277 TYR A C 1
ATOM 2212 O O . TYR A 1 277 ? 13.850 0.429 -32.559 1.00 97.12 277 TYR A O 1
ATOM 2220 N N . PRO A 1 278 ? 15.518 -1.089 -32.543 1.00 95.94 278 PRO A N 1
ATOM 2221 C CA . PRO A 1 278 ? 14.759 -2.136 -33.230 1.00 95.94 278 PRO A CA 1
ATOM 2222 C C . PRO A 1 278 ? 13.434 -2.485 -32.543 1.00 95.94 278 PRO A C 1
ATOM 2224 O O . PRO A 1 278 ? 12.461 -2.829 -33.209 1.00 95.94 278 PRO A O 1
ATOM 2227 N N . ASN A 1 279 ? 13.391 -2.390 -31.211 1.00 95.00 279 ASN A N 1
ATOM 2228 C CA . ASN A 1 279 ? 12.155 -2.408 -30.445 1.00 95.00 279 ASN A CA 1
ATOM 2229 C C . ASN A 1 279 ? 11.815 -0.971 -30.008 1.00 95.00 279 ASN A C 1
ATOM 2231 O O . ASN A 1 279 ? 12.492 -0.440 -29.126 1.00 95.00 279 ASN A O 1
ATOM 2235 N N . PRO A 1 280 ? 10.752 -0.349 -30.550 1.00 94.00 280 PRO A N 1
ATOM 2236 C CA . PRO A 1 280 ? 10.375 1.018 -30.196 1.00 94.00 280 PRO A CA 1
ATOM 2237 C C . PRO A 1 280 ? 10.122 1.224 -28.699 1.00 94.00 280 PRO A C 1
ATOM 2239 O O . PRO A 1 280 ? 10.376 2.305 -28.174 1.00 94.00 280 PRO A O 1
ATOM 2242 N N . LEU A 1 281 ? 9.658 0.186 -27.991 1.00 93.12 281 LEU A N 1
ATOM 2243 C CA . LEU A 1 281 ? 9.395 0.274 -26.554 1.00 93.12 281 LEU A CA 1
ATOM 2244 C C . LEU A 1 281 ? 10.674 0.463 -25.736 1.00 93.12 281 LEU A C 1
ATOM 2246 O O . LEU A 1 281 ? 10.598 1.010 -24.644 1.00 93.12 281 LEU A O 1
ATOM 2250 N N . SER A 1 282 ? 11.840 0.072 -26.253 1.00 93.31 282 SER A N 1
ATOM 2251 C CA . SER A 1 282 ? 13.132 0.242 -25.578 1.00 93.31 282 SER A CA 1
ATOM 2252 C C . SER A 1 282 ? 13.541 1.705 -25.411 1.00 93.31 282 SER A C 1
ATOM 2254 O O . SER A 1 282 ? 14.374 2.004 -24.563 1.00 93.31 282 SER A O 1
ATOM 2256 N N . LEU A 1 283 ? 12.962 2.620 -26.195 1.00 92.56 283 LEU A N 1
ATOM 2257 C CA . LEU A 1 283 ? 13.204 4.056 -26.048 1.00 92.56 283 LEU A CA 1
ATOM 2258 C C . LEU A 1 283 ? 12.509 4.643 -24.810 1.00 92.56 283 LEU A C 1
ATOM 2260 O O . LEU A 1 283 ? 12.944 5.668 -24.300 1.00 92.56 283 LEU A O 1
ATOM 2264 N N . THR A 1 284 ? 11.413 4.041 -24.348 1.00 90.12 284 THR A N 1
ATOM 2265 C CA . THR A 1 284 ? 10.607 4.573 -23.230 1.00 90.12 284 THR A CA 1
ATOM 2266 C C . THR A 1 284 ? 10.645 3.661 -22.006 1.00 90.12 284 THR A C 1
ATOM 2268 O O . THR A 1 284 ? 10.656 4.141 -20.879 1.00 90.12 284 THR A O 1
ATOM 2271 N N . TYR A 1 285 ? 10.706 2.351 -22.233 1.00 90.44 285 TYR A N 1
ATOM 2272 C CA . TYR A 1 285 ? 10.723 1.292 -21.229 1.00 90.44 285 TYR A CA 1
ATOM 2273 C C . TYR A 1 285 ? 11.847 0.300 -21.574 1.00 90.44 285 TYR A C 1
ATOM 2275 O O . TYR A 1 285 ? 11.563 -0.813 -22.043 1.00 90.44 285 TYR A O 1
ATOM 2283 N N . PRO A 1 286 ? 13.124 0.705 -21.444 1.00 92.19 286 PRO A N 1
ATOM 2284 C CA . PRO A 1 286 ? 14.246 -0.180 -21.723 1.00 92.19 286 PRO A CA 1
ATOM 2285 C C . PRO A 1 286 ? 14.248 -1.352 -20.740 1.00 92.19 286 PRO A C 1
ATOM 2287 O O . PRO A 1 286 ? 14.196 -1.164 -19.527 1.00 92.19 286 PRO A O 1
ATOM 2290 N N . ALA A 1 287 ? 14.301 -2.564 -21.281 1.00 94.12 287 ALA A N 1
ATOM 2291 C CA . ALA A 1 287 ? 14.443 -3.793 -20.517 1.00 94.12 287 ALA A CA 1
ATOM 2292 C C . ALA A 1 287 ? 15.870 -4.333 -20.639 1.00 94.12 287 ALA A C 1
ATOM 2294 O O . ALA A 1 287 ? 16.562 -4.067 -21.624 1.00 94.12 287 ALA A O 1
ATOM 2295 N N . ASN A 1 288 ? 16.307 -5.131 -19.666 1.00 93.94 288 ASN A N 1
ATOM 2296 C CA . ASN A 1 288 ? 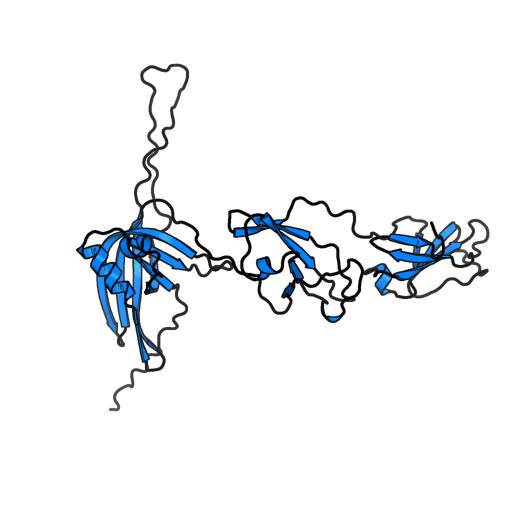17.586 -5.827 -19.747 1.00 93.94 288 ASN A CA 1
ATOM 2297 C C . ASN A 1 288 ? 17.670 -6.627 -21.052 1.00 93.94 288 ASN A C 1
ATOM 2299 O O . ASN A 1 288 ? 16.707 -7.284 -21.457 1.00 93.94 288 ASN A O 1
ATOM 2303 N N . LYS A 1 289 ? 18.849 -6.593 -21.679 1.00 93.75 289 LYS A N 1
ATOM 2304 C CA . LYS A 1 289 ? 19.159 -7.218 -22.974 1.00 93.75 289 LYS A CA 1
ATOM 2305 C C . LYS A 1 289 ? 18.489 -6.569 -24.185 1.00 93.75 289 LYS A C 1
ATOM 2307 O O . LYS A 1 289 ? 18.636 -7.079 -25.298 1.00 93.75 289 LYS A O 1
ATOM 2312 N N . ASP A 1 290 ? 17.792 -5.447 -24.013 1.00 95.56 290 ASP A N 1
ATOM 2313 C CA . ASP A 1 290 ? 17.367 -4.649 -25.156 1.00 95.56 290 ASP A CA 1
ATOM 2314 C C . ASP A 1 290 ? 18.576 -4.158 -25.936 1.00 95.56 290 ASP A C 1
ATOM 2316 O O . ASP A 1 290 ? 19.549 -3.667 -25.366 1.00 95.56 290 ASP A O 1
ATOM 2320 N N . ILE A 1 291 ? 18.489 -4.261 -27.257 1.00 95.69 291 ILE A N 1
ATOM 2321 C CA . ILE A 1 291 ? 19.533 -3.793 -28.157 1.00 95.69 291 ILE A CA 1
ATOM 2322 C C . ILE A 1 291 ? 19.109 -2.460 -28.757 1.00 95.69 291 ILE A C 1
ATOM 2324 O O . ILE A 1 291 ? 17.987 -2.329 -29.247 1.00 95.69 291 ILE A O 1
ATOM 2328 N N . ARG A 1 292 ? 20.033 -1.501 -28.787 1.00 96.38 292 ARG A N 1
ATOM 2329 C CA . ARG A 1 292 ? 19.988 -0.359 -29.704 1.00 96.38 292 ARG A CA 1
ATOM 2330 C C . ARG A 1 292 ? 21.209 -0.386 -30.617 1.00 96.38 292 ARG A C 1
ATOM 2332 O O . ARG A 1 292 ? 22.250 -0.942 -30.269 1.00 96.38 292 ARG A O 1
ATOM 2339 N N . LYS A 1 293 ? 21.089 0.214 -31.794 1.00 97.06 293 LYS A N 1
ATOM 2340 C CA . LYS A 1 293 ? 22.184 0.369 -32.753 1.00 97.06 293 LYS A CA 1
ATOM 2341 C C . LYS A 1 293 ? 22.608 1.829 -32.801 1.00 97.06 293 LYS A C 1
ATOM 2343 O O . LYS A 1 293 ? 21.770 2.708 -32.970 1.00 97.06 293 LYS A O 1
ATOM 2348 N N . LYS A 1 294 ? 23.904 2.080 -32.669 1.00 96.62 294 LYS A N 1
ATOM 2349 C CA . LYS A 1 294 ? 24.510 3.405 -32.772 1.00 96.62 294 LYS A CA 1
ATOM 2350 C C . LYS A 1 294 ? 25.152 3.593 -34.144 1.00 96.62 294 LYS A C 1
ATOM 2352 O O . LYS A 1 294 ? 25.969 2.768 -34.558 1.00 96.62 294 LYS A O 1
ATOM 2357 N N . TYR A 1 295 ? 24.830 4.706 -34.789 1.00 96.50 295 TYR A N 1
ATOM 2358 C CA . TYR A 1 295 ? 25.440 5.175 -36.031 1.00 96.50 295 TYR A CA 1
ATOM 2359 C C . TYR A 1 295 ? 25.993 6.579 -35.825 1.00 96.50 295 TYR A C 1
ATOM 2361 O O . TYR A 1 295 ? 25.452 7.361 -35.042 1.00 96.50 295 TYR A O 1
ATOM 2369 N N . THR A 1 296 ? 27.036 6.919 -36.570 1.00 95.94 296 THR A N 1
ATOM 2370 C CA . THR A 1 296 ? 27.533 8.291 -36.670 1.00 95.94 296 THR A CA 1
ATOM 2371 C C . THR A 1 296 ? 27.555 8.689 -38.137 1.00 95.94 296 THR A C 1
ATOM 2373 O O . THR A 1 296 ? 28.072 7.950 -38.976 1.00 95.94 296 THR A O 1
ATOM 2376 N N . CYS A 1 297 ? 26.974 9.843 -38.445 1.00 95.25 297 CYS A N 1
ATOM 2377 C CA . CYS A 1 297 ? 27.014 10.443 -39.770 1.00 95.25 297 CYS A CA 1
ATOM 2378 C C . CYS A 1 297 ? 28.215 11.386 -39.856 1.00 95.25 297 CYS A C 1
ATOM 2380 O O . CYS A 1 297 ? 28.352 12.301 -39.041 1.00 95.25 297 CYS A O 1
ATOM 2382 N N . ASP A 1 298 ? 29.087 11.168 -40.840 1.00 95.44 298 ASP A N 1
ATOM 2383 C CA . ASP A 1 298 ? 30.285 11.986 -41.026 1.00 95.44 298 ASP A CA 1
ATOM 2384 C C . ASP A 1 298 ? 29.944 13.481 -41.177 1.00 95.44 298 ASP A C 1
ATOM 2386 O O . ASP A 1 298 ? 28.999 13.857 -41.873 1.00 95.44 298 ASP A O 1
ATOM 2390 N N . GLY A 1 299 ? 30.727 14.345 -40.528 1.00 93.56 299 GLY A N 1
ATOM 2391 C CA . GLY A 1 299 ? 30.451 15.783 -40.453 1.00 93.56 299 GLY A CA 1
ATOM 2392 C C . GLY A 1 299 ? 30.592 16.524 -41.784 1.00 93.56 299 GLY A C 1
ATOM 2393 O O . GLY A 1 299 ? 29.965 17.562 -41.971 1.00 93.56 299 GLY A O 1
ATOM 2394 N N . SER A 1 300 ? 31.390 16.002 -42.721 1.00 93.56 300 SER A N 1
ATOM 2395 C CA . SER A 1 300 ? 31.630 16.649 -44.020 1.00 93.56 300 SER A CA 1
ATOM 2396 C C . SER A 1 300 ? 30.773 16.042 -45.131 1.00 93.56 300 SER A C 1
ATOM 2398 O O . SER A 1 300 ? 30.170 16.756 -45.934 1.00 93.56 300 SER A O 1
ATOM 2400 N N . SER A 1 301 ? 30.706 14.713 -45.170 1.00 94.12 301 SER A N 1
ATOM 2401 C CA . SER A 1 301 ? 30.094 13.932 -46.247 1.00 94.12 301 SER A CA 1
ATOM 2402 C C . SER A 1 301 ? 28.698 13.401 -45.920 1.00 94.12 301 SER A C 1
ATOM 2404 O O . SER A 1 301 ? 27.998 12.977 -46.832 1.00 94.12 301 SER A O 1
ATOM 2406 N N . GLY A 1 302 ? 28.273 13.405 -44.650 1.00 93.25 302 GLY A N 1
ATOM 2407 C CA . GLY A 1 302 ? 26.970 12.876 -44.223 1.00 93.25 302 GLY A CA 1
ATOM 2408 C C . GLY A 1 302 ? 26.837 11.357 -44.346 1.00 93.25 302 GLY A C 1
ATOM 2409 O O . GLY A 1 302 ? 25.741 10.823 -44.185 1.00 93.25 302 GLY A O 1
ATOM 2410 N N . VAL A 1 303 ? 27.926 10.650 -44.659 1.00 95.62 303 VAL A N 1
ATOM 2411 C CA . VAL A 1 303 ? 27.927 9.196 -44.836 1.00 95.62 303 VAL A CA 1
ATOM 2412 C C . VAL A 1 303 ? 27.761 8.511 -43.480 1.00 95.62 303 VAL A C 1
ATOM 2414 O O . VAL A 1 303 ? 28.498 8.805 -42.537 1.00 95.62 303 VAL A O 1
ATOM 2417 N N . ALA A 1 304 ? 26.796 7.595 -43.376 1.00 95.50 304 ALA A N 1
ATOM 2418 C CA . ALA A 1 304 ? 26.548 6.828 -42.158 1.00 95.50 304 ALA A CA 1
ATOM 2419 C C . ALA A 1 304 ? 27.585 5.709 -41.946 1.00 95.50 304 ALA A C 1
ATOM 2421 O O . ALA A 1 304 ? 27.901 4.941 -42.864 1.00 95.50 304 ALA A O 1
ATOM 2422 N N . SER A 1 305 ? 28.075 5.586 -40.709 1.00 94.75 305 SER A N 1
ATOM 2423 C CA . SER A 1 305 ? 28.972 4.512 -40.271 1.00 94.75 305 SER A CA 1
ATOM 2424 C C . SER A 1 305 ? 28.309 3.127 -40.300 1.00 94.75 305 SER A C 1
ATOM 2426 O O . SER A 1 305 ? 27.092 2.991 -40.417 1.00 94.75 305 SER A O 1
ATOM 2428 N N . SER A 1 306 ? 29.105 2.070 -40.111 1.00 93.69 306 SER A N 1
ATOM 2429 C CA . SER A 1 306 ? 28.562 0.774 -39.689 1.00 93.69 306 SER A CA 1
ATOM 2430 C C . SER A 1 306 ? 27.908 0.892 -38.309 1.00 93.69 306 SER A C 1
ATOM 2432 O O . SER A 1 306 ? 28.374 1.664 -37.462 1.00 93.69 306 SER A O 1
ATOM 2434 N N . ALA A 1 307 ? 26.867 0.097 -38.072 1.00 93.75 307 ALA A N 1
ATOM 2435 C CA . ALA A 1 307 ? 26.192 0.036 -36.783 1.00 93.75 307 ALA A CA 1
ATOM 2436 C C . ALA A 1 307 ? 27.121 -0.508 -35.687 1.00 93.75 307 ALA A C 1
ATOM 2438 O O . ALA A 1 307 ? 27.802 -1.515 -35.885 1.00 93.75 307 ALA A O 1
ATOM 2439 N N . THR A 1 308 ? 27.090 0.110 -34.508 1.00 95.31 308 THR A N 1
ATOM 2440 C CA . THR A 1 308 ? 27.610 -0.484 -33.270 1.00 95.31 308 THR A CA 1
ATOM 2441 C C . THR A 1 308 ? 26.434 -0.906 -32.393 1.00 95.31 308 THR A C 1
ATOM 2443 O O . THR A 1 308 ? 25.592 -0.073 -32.069 1.00 95.31 308 THR A O 1
ATOM 2446 N N . GLU A 1 309 ? 26.350 -2.182 -32.010 1.00 96.00 309 GLU A N 1
ATOM 2447 C CA . GLU A 1 309 ? 25.299 -2.654 -31.098 1.00 96.00 309 GLU A CA 1
ATOM 2448 C C . GLU A 1 309 ? 25.622 -2.296 -29.646 1.00 96.00 309 GLU A C 1
ATOM 2450 O O . GLU A 1 309 ? 26.728 -2.536 -29.153 1.00 96.00 309 GLU A O 1
ATOM 2455 N N . GLU A 1 310 ? 24.624 -1.774 -28.944 1.00 96.25 310 GLU A N 1
ATOM 2456 C CA . GLU A 1 310 ? 24.656 -1.537 -27.510 1.00 96.25 310 GLU A CA 1
ATOM 2457 C C . GLU A 1 310 ? 23.517 -2.309 -26.843 1.00 96.25 310 GLU A C 1
ATOM 2459 O O . GLU A 1 310 ? 22.395 -2.332 -27.343 1.00 96.25 310 GLU A O 1
ATOM 2464 N N . GLU A 1 311 ? 23.815 -2.941 -25.715 1.00 95.62 311 GLU A N 1
ATOM 2465 C CA . GLU A 1 311 ? 22.877 -3.707 -24.907 1.00 95.62 311 GLU A CA 1
ATOM 2466 C C . GLU A 1 311 ? 22.555 -2.949 -23.618 1.00 95.62 311 GLU A C 1
ATOM 2468 O O . GLU A 1 311 ? 23.459 -2.440 -22.942 1.00 95.62 311 GLU A O 1
ATOM 2473 N N . PHE A 1 312 ? 21.269 -2.873 -23.283 1.00 93.56 312 PHE A N 1
ATOM 2474 C CA . PHE A 1 312 ? 20.799 -2.305 -22.032 1.00 93.56 312 PHE A CA 1
ATOM 2475 C C . PHE A 1 312 ? 20.984 -3.295 -20.888 1.00 93.56 312 PHE A C 1
ATOM 2477 O O . PHE A 1 312 ? 20.468 -4.410 -20.929 1.00 93.56 312 PHE A O 1
ATOM 2484 N N . ASN A 1 313 ? 21.681 -2.867 -19.845 1.00 89.88 313 ASN A N 1
ATOM 2485 C CA . ASN A 1 313 ? 21.783 -3.587 -18.586 1.00 89.88 313 ASN A CA 1
ATOM 2486 C C . ASN A 1 313 ? 21.736 -2.558 -17.463 1.00 89.88 313 ASN A C 1
ATOM 2488 O O . ASN A 1 313 ? 22.603 -1.689 -17.422 1.00 89.88 313 ASN A O 1
ATOM 2492 N N . ILE A 1 314 ? 20.741 -2.664 -16.575 1.00 83.56 314 ILE A N 1
ATOM 2493 C CA . ILE A 1 314 ? 20.641 -1.889 -15.324 1.00 83.56 314 ILE A CA 1
ATOM 2494 C C . ILE A 1 314 ? 20.926 -0.386 -15.554 1.00 83.56 314 ILE A C 1
ATOM 2496 O O . ILE A 1 314 ? 22.028 0.111 -15.329 1.00 83.56 314 ILE A O 1
ATOM 2500 N N . ASN A 1 315 ? 19.917 0.336 -16.049 1.00 85.12 315 ASN A N 1
ATOM 2501 C CA . ASN A 1 315 ? 19.942 1.779 -16.334 1.00 85.12 315 ASN A CA 1
ATOM 2502 C C . ASN A 1 315 ? 20.914 2.281 -17.412 1.00 85.12 315 ASN A C 1
ATOM 2504 O O . ASN A 1 315 ? 20.986 3.491 -17.628 1.00 85.12 315 ASN A O 1
ATOM 2508 N N . LYS A 1 316 ? 21.638 1.418 -18.137 1.00 89.75 316 LYS A N 1
ATOM 2509 C CA . LYS A 1 316 ? 22.588 1.898 -19.149 1.00 89.75 316 LYS A CA 1
ATOM 2510 C C . LYS A 1 316 ? 22.703 1.005 -20.378 1.00 89.75 316 LYS A C 1
ATOM 2512 O O . LYS A 1 316 ? 22.815 -0.212 -20.274 1.00 89.75 316 LYS A O 1
ATOM 2517 N N . PHE A 1 317 ? 22.772 1.638 -21.549 1.00 91.81 317 PHE A N 1
ATOM 2518 C CA . PHE A 1 317 ? 23.215 0.996 -22.786 1.00 91.81 317 PHE A CA 1
ATOM 2519 C C . PHE A 1 317 ? 24.745 0.952 -22.844 1.00 91.81 317 PHE A C 1
ATOM 2521 O O . PHE A 1 317 ? 25.426 1.960 -22.645 1.00 91.81 317 PHE A O 1
ATOM 2528 N N . THR A 1 318 ? 25.298 -0.227 -23.116 1.00 91.81 318 THR A N 1
ATOM 2529 C CA . THR A 1 318 ? 26.746 -0.447 -23.216 1.00 91.81 318 THR A CA 1
ATOM 2530 C C . THR A 1 318 ? 27.084 -1.256 -24.456 1.00 91.81 318 THR A C 1
ATOM 2532 O O . THR A 1 318 ? 26.314 -2.117 -24.865 1.00 91.81 318 THR A O 1
ATOM 2535 N N . GLN A 1 319 ? 28.235 -0.991 -25.074 1.00 90.50 319 GLN A N 1
ATOM 2536 C CA . GLN A 1 319 ? 28.634 -1.678 -26.301 1.00 90.50 319 GLN A CA 1
ATOM 2537 C C . GLN A 1 319 ? 28.693 -3.199 -26.107 1.00 90.50 319 GLN A C 1
ATOM 2539 O O . GLN A 1 319 ? 29.447 -3.714 -25.275 1.00 90.50 319 GLN A O 1
ATOM 2544 N N . LYS A 1 320 ? 27.935 -3.917 -26.932 1.00 82.25 320 LYS A N 1
ATOM 2545 C CA . LYS A 1 320 ? 27.864 -5.373 -26.920 1.00 82.25 320 LYS A CA 1
ATOM 2546 C C . LYS A 1 320 ? 29.189 -5.953 -27.422 1.00 82.25 320 LYS A C 1
ATOM 2548 O O . LYS A 1 320 ? 29.682 -5.573 -28.480 1.00 82.25 320 LYS A O 1
ATOM 2553 N N . GLY A 1 321 ? 29.787 -6.868 -26.657 1.00 68.56 321 GLY A N 1
ATOM 2554 C CA . GLY A 1 321 ? 31.027 -7.555 -27.048 1.00 68.56 321 GLY A CA 1
ATOM 2555 C C . GLY A 1 321 ? 32.335 -6.966 -26.505 1.00 68.56 321 GLY A C 1
ATOM 2556 O O . GLY A 1 321 ? 33.393 -7.548 -26.741 1.00 68.56 321 GLY A O 1
ATOM 2557 N N . ARG A 1 322 ? 32.304 -5.893 -25.704 1.00 48.28 322 ARG A N 1
ATOM 2558 C CA . ARG A 1 322 ? 33.443 -5.548 -24.837 1.00 48.28 322 ARG A CA 1
ATOM 2559 C C . ARG A 1 322 ? 33.392 -6.434 -23.588 1.00 48.28 322 ARG A C 1
ATOM 2561 O O . ARG A 1 322 ? 32.752 -6.086 -22.601 1.00 48.28 322 ARG A O 1
ATOM 2568 N N . LYS A 1 323 ? 34.052 -7.599 -23.626 1.00 38.00 323 LYS A N 1
ATOM 2569 C CA . LYS A 1 323 ? 34.453 -8.268 -22.377 1.00 38.00 323 LYS A CA 1
ATOM 2570 C C . LYS A 1 323 ? 35.347 -7.288 -21.608 1.00 38.00 323 LYS A C 1
ATOM 2572 O O . LYS A 1 323 ? 36.309 -6.783 -22.187 1.00 38.00 323 LYS A O 1
ATOM 2577 N N . LYS A 1 324 ? 34.988 -6.980 -20.360 1.00 38.38 324 LYS A N 1
ATOM 2578 C CA . LYS A 1 324 ? 35.977 -6.521 -19.378 1.00 38.38 324 LYS A CA 1
ATOM 2579 C C . LYS A 1 324 ? 36.982 -7.641 -19.132 1.00 38.38 324 LYS A C 1
ATOM 2581 O O . LYS A 1 324 ? 36.549 -8.816 -19.172 1.00 38.38 324 LYS A O 1
#

Foldseek 3Di:
DDDPDPPPAWPPQPAKWKWKAFPVCVVVVHDTFTQAGWPDKDFLPDWDFDFDWDQDPPDPPDRTDGDRGDTFWTKMKTKGWAWADHPNDIHHTCRLVVVVVQQVVQGKMWMWIQDPDPLSWIWTWIKGWPDWDWDQDPHGIIMIITIITTDDHIDTPRADDDDDDPQEEEEQDDDDAQAFDPVNAQHWYKHFVDPVCVPPNDFQGKIWIWGAHNPGRGTHGTFMWTQHPVRDTDTDPDDDDDAADPDDDPQEAEAEPDDDDAFDADPVNAQHKYWYFPHPVCNPRNGFQGKIWIWGQHNPGRGIHDTFIWTDDDNDTHTPPPDD